Protein AF-A0A1V4S5I4-F1 (afdb_monomer)

Nearest PDB structures (foldseek):
  6m8v-assembly1_A  TM=9.765E-01  e=2.828E-18  Methanocaldococcus jannaschii DSM 2661
  6qlg-assembly1_A  TM=9.765E-01  e=8.493E-18  Aspergillus niger
  1sbz-assembly1_D  TM=9.742E-01  e=2.550E-17  Escherichia coli O157:H7
  6m8t-assembly1_A  TM=9.749E-01  e=3.462E-17  Archaeoglobus fulgidus DSM 4304
  1sbz-assembly1_A  TM=9.694E-01  e=9.199E-17  Escherichia coli O157:H7

Solvent-accessible surface area (backbone atoms only — not comparable to full-atom values): 10705 Å² total; per-residue (Å²): 61,42,38,34,26,68,68,48,31,76,85,89,52,99,91,56,71,78,79,44,90,70,61,61,19,33,30,37,34,38,54,46,81,65,49,55,53,48,42,36,74,78,68,68,50,56,66,68,74,54,46,79,75,32,84,38,75,46,65,34,77,45,65,84,44,65,63,56,39,68,88,50,69,55,63,31,36,40,35,56,79,22,42,70,72,54,44,48,24,42,47,64,61,49,56,85,33,31,67,30,26,30,48,42,32,32,42,78,70,72,32,50,35,37,37,25,45,63,80,78,85,79,52,74,70,56,52,50,35,53,49,48,29,38,76,61,61,37,42,81,49,50,83,71,76,70,64,90,82,63,60,91,49,73,62,46,43,48,29,44,49,51,41,53,55,28,57,76,72,71,51,9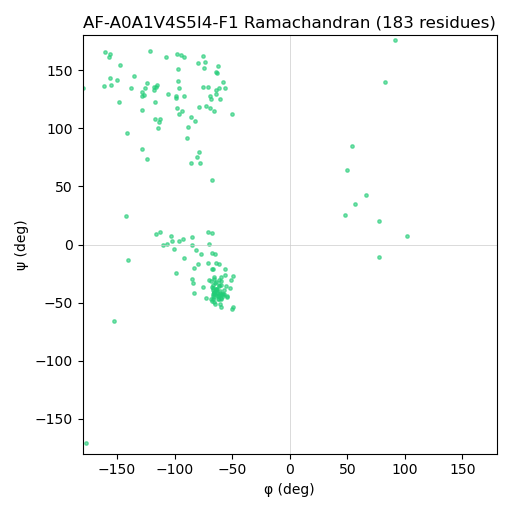2,81,77,62,55,86,79,86,84,76,80,84,90,128

Foldseek 3Di:
DWFKAFFDWDFDDDPDLVVTPDIIIAIEDEADPVRQVCCCVVPVDGVVSVCVSHPYYDYFAPCVDPLLDLVRGTQEEEAVAAELVLLQCLLVCVPNTSSSSSSVSCLVNVHAAEHQYDDPDDDPVSVVSVVSNVVSPYHYQHLDFDCPQPDPDPQLSVLVSRVVVCVSSVHDDDSGDDDPDDDDD

Radius of gyration: 16.52 Å; Cα contacts (8 Å, |Δi|>4): 305; chains: 1; bounding box: 59×38×35 Å

Structure (mmCIF, N/CA/C/O backbone):
data_AF-A0A1V4S5I4-F1
#
_entry.id   AF-A0A1V4S5I4-F1
#
loop_
_atom_site.group_PDB
_atom_site.id
_atom_site.type_symbol
_atom_site.label_atom_id
_atom_site.label_alt_id
_atom_site.label_comp_id
_atom_site.label_asym_id
_atom_site.label_entity_id
_atom_site.label_seq_id
_atom_site.pdbx_PDB_ins_code
_atom_site.Cartn_x
_atom_site.Cartn_y
_atom_site.Cartn_z
_atom_site.occupancy
_atom_site.B_iso_or_equiv
_atom_site.auth_seq_id
_atom_site.auth_comp_id
_atom_site.auth_asym_id
_atom_site.auth_atom_id
_atom_site.pdbx_PDB_model_num
ATOM 1 N N . MET A 1 1 ? 6.282 -0.410 4.871 1.00 47.59 1 MET A N 1
ATOM 2 C CA . MET A 1 1 ? 5.527 -0.778 3.658 1.00 47.59 1 MET A CA 1
ATOM 3 C C . MET A 1 1 ? 5.842 -2.222 3.351 1.00 47.59 1 MET A C 1
ATOM 5 O O . MET A 1 1 ? 7.012 -2.574 3.399 1.00 47.59 1 MET A O 1
ATOM 9 N N . THR A 1 2 ? 4.852 -3.041 3.013 1.00 49.75 2 THR A N 1
ATOM 10 C CA . THR A 1 2 ? 5.070 -4.488 2.988 1.00 49.75 2 THR A CA 1
ATOM 11 C C . THR A 1 2 ? 4.633 -5.102 1.664 1.00 49.75 2 THR A C 1
ATOM 13 O O . THR A 1 2 ? 3.546 -4.836 1.148 1.00 49.75 2 THR A O 1
ATOM 16 N N . LEU A 1 3 ? 5.529 -5.910 1.112 1.00 42.56 3 LEU A N 1
ATOM 17 C CA . LEU A 1 3 ? 5.332 -6.803 -0.017 1.00 42.56 3 LEU A CA 1
ATOM 18 C C . LEU A 1 3 ? 5.043 -8.206 0.496 1.00 42.56 3 LEU A C 1
ATOM 20 O O . LEU A 1 3 ? 5.632 -8.651 1.480 1.00 42.56 3 LEU A O 1
ATOM 24 N N . LEU A 1 4 ? 4.117 -8.875 -0.178 1.00 46.25 4 LEU A N 1
ATOM 25 C CA . LEU A 1 4 ? 3.503 -10.109 0.281 1.00 46.25 4 LEU A CA 1
ATOM 26 C C . LEU A 1 4 ? 3.865 -11.202 -0.702 1.00 46.25 4 LEU A C 1
ATOM 28 O O . LEU A 1 4 ? 3.398 -11.210 -1.845 1.00 46.25 4 LEU A O 1
ATOM 32 N N . SER A 1 5 ? 4.743 -12.092 -0.267 1.00 36.03 5 SER A N 1
ATOM 33 C CA . SER A 1 5 ? 5.251 -13.173 -1.088 1.00 36.03 5 SER A CA 1
ATOM 34 C C . SER A 1 5 ? 4.689 -14.523 -0.664 1.00 36.03 5 SER A C 1
ATOM 36 O O . SER A 1 5 ? 4.095 -14.704 0.395 1.00 36.03 5 SER A O 1
ATOM 38 N N . ARG A 1 6 ? 4.802 -15.470 -1.576 1.00 35.53 6 ARG A N 1
ATOM 39 C CA . ARG A 1 6 ? 4.160 -16.787 -1.585 1.00 35.53 6 ARG A CA 1
ATOM 40 C C . ARG A 1 6 ? 4.319 -17.586 -0.259 1.00 35.53 6 ARG A C 1
ATOM 42 O O . ARG A 1 6 ? 5.407 -18.052 0.039 1.00 35.53 6 ARG A O 1
ATOM 49 N N . LYS A 1 7 ? 3.219 -17.808 0.484 1.00 34.00 7 LYS A N 1
ATOM 50 C CA . LYS A 1 7 ? 3.009 -18.790 1.596 1.00 34.00 7 LYS A CA 1
ATOM 51 C C . LYS A 1 7 ? 3.964 -18.843 2.848 1.00 34.00 7 LYS A C 1
ATOM 53 O O . LYS A 1 7 ? 4.806 -19.733 2.910 1.00 34.00 7 LYS A O 1
ATOM 58 N N . ARG A 1 8 ? 3.732 -17.990 3.891 1.00 32.19 8 ARG A N 1
ATOM 59 C CA . ARG A 1 8 ? 4.294 -17.949 5.303 1.00 32.19 8 ARG A CA 1
ATOM 60 C C . ARG A 1 8 ? 3.459 -17.309 6.505 1.00 32.19 8 ARG A C 1
ATOM 62 O O . ARG A 1 8 ? 3.090 -18.086 7.376 1.00 32.19 8 ARG A O 1
ATOM 69 N N . GLY A 1 9 ? 3.146 -15.983 6.591 1.00 33.56 9 GLY A N 1
ATOM 70 C CA . GLY A 1 9 ? 1.977 -15.272 7.259 1.00 33.56 9 GLY A CA 1
ATOM 71 C C . GLY A 1 9 ? 1.942 -13.697 7.142 1.00 33.56 9 GLY A C 1
ATOM 72 O O . GLY A 1 9 ? 2.992 -13.134 7.365 1.00 33.56 9 GLY A O 1
ATOM 73 N N . VAL A 1 10 ? 0.833 -12.951 6.832 1.00 30.91 10 VAL A N 1
ATOM 74 C CA . VAL A 1 10 ? 0.814 -11.447 6.552 1.00 30.91 10 VAL A CA 1
ATOM 75 C C . VAL A 1 10 ? -0.142 -10.539 7.360 1.00 30.91 10 VAL A C 1
ATOM 77 O O . VAL A 1 10 ? -1.347 -10.765 7.373 1.00 30.91 10 VAL A O 1
ATOM 80 N N . GLU A 1 11 ? 0.362 -9.385 7.851 1.00 35.41 11 GLU A N 1
ATOM 81 C CA . GLU A 1 11 ? -0.392 -8.172 8.276 1.00 35.41 11 GLU A CA 1
ATOM 82 C C . GLU A 1 11 ? 0.511 -6.926 8.309 1.00 35.41 11 GLU A C 1
ATOM 84 O O . GLU A 1 11 ? 1.739 -7.019 8.269 1.00 35.41 11 GLU A O 1
ATOM 89 N N . ILE A 1 12 ? -0.096 -5.732 8.380 1.00 36.84 12 ILE A N 1
ATOM 90 C CA . ILE A 1 12 ? 0.616 -4.467 8.590 1.00 36.84 12 ILE A CA 1
ATOM 91 C C . ILE A 1 12 ? -0.173 -3.530 9.515 1.00 36.84 12 ILE A C 1
ATOM 93 O O . ILE A 1 12 ? -0.960 -2.707 9.041 1.00 36.84 12 ILE A O 1
ATOM 97 N N . ARG A 1 13 ? 0.138 -3.525 10.818 1.00 38.03 13 ARG A N 1
ATOM 98 C CA . ARG A 1 13 ? 0.071 -2.280 11.601 1.00 38.03 13 ARG A CA 1
ATOM 99 C C . ARG A 1 13 ? 0.980 -2.289 12.827 1.00 38.03 13 ARG A C 1
ATOM 101 O O . ARG A 1 13 ? 1.039 -3.248 13.583 1.00 38.03 13 ARG A O 1
ATOM 108 N N . VAL A 1 14 ? 1.645 -1.155 13.028 1.00 42.75 14 VAL A N 1
ATOM 109 C CA . VAL A 1 14 ? 2.758 -0.918 13.966 1.00 42.75 14 VAL A CA 1
ATOM 110 C C . VAL A 1 14 ? 2.471 -1.252 15.439 1.00 42.75 14 VAL A C 1
ATOM 112 O O . VAL A 1 14 ? 3.395 -1.584 16.167 1.00 42.75 14 VAL A O 1
ATOM 115 N N . GLN A 1 15 ? 1.211 -1.201 15.875 1.00 36.44 15 GLN A N 1
ATOM 116 C CA . GLN A 1 15 ? 0.811 -1.483 17.262 1.00 36.44 15 GLN A CA 1
ATOM 117 C C . GLN A 1 15 ? 0.226 -2.890 17.482 1.00 36.44 15 GLN A C 1
ATOM 119 O O . GLN A 1 15 ? -0.108 -3.219 18.617 1.00 36.44 15 GLN A O 1
ATOM 124 N N . ARG A 1 16 ? 0.044 -3.713 16.434 1.00 45.72 16 ARG A N 1
ATOM 125 C CA . ARG A 1 16 ? -0.796 -4.926 16.535 1.00 45.72 16 ARG A CA 1
ATOM 126 C C . ARG A 1 16 ? -0.306 -6.166 15.788 1.00 45.72 16 ARG A C 1
ATOM 128 O O . ARG A 1 16 ? -1.070 -7.087 15.544 1.00 45.72 16 ARG A O 1
ATOM 135 N N . THR A 1 17 ? 0.990 -6.260 15.537 1.00 39.50 17 THR A N 1
ATOM 136 C CA . THR A 1 17 ? 1.653 -7.413 14.895 1.00 39.50 17 THR A CA 1
ATOM 137 C C . THR A 1 17 ? 1.676 -8.716 15.708 1.00 39.50 17 THR A C 1
ATOM 139 O O . THR A 1 17 ? 2.338 -9.678 15.325 1.00 39.50 17 THR A O 1
ATOM 142 N N . GLN A 1 18 ? 0.938 -8.787 16.817 1.00 37.09 18 GLN A N 1
ATOM 143 C CA . GLN A 1 18 ? 0.674 -10.033 17.540 1.00 37.09 18 GLN A CA 1
ATOM 144 C C . GLN A 1 18 ? -0.442 -10.875 16.900 1.00 37.09 18 GLN A C 1
ATOM 146 O O . GLN A 1 18 ? -0.510 -12.072 17.161 1.00 37.09 18 GLN A O 1
ATOM 151 N N . LEU A 1 19 ? -1.262 -10.296 16.015 1.00 38.22 19 LEU A N 1
ATOM 152 C CA . LEU A 1 19 ? -2.286 -11.014 15.240 1.00 38.22 19 LEU A CA 1
ATOM 153 C C . LEU A 1 19 ? -1.695 -11.953 14.157 1.00 38.22 19 LEU A C 1
ATOM 155 O O . LEU A 1 19 ? -2.440 -12.656 13.481 1.00 38.22 19 LEU A O 1
ATOM 159 N N . LEU A 1 20 ? -0.357 -12.026 14.038 1.00 53.25 20 LEU A N 1
ATOM 160 C CA . LEU A 1 20 ? 0.360 -12.719 12.960 1.00 53.25 20 LEU A CA 1
ATOM 161 C C . LEU A 1 20 ? 1.061 -14.025 13.241 1.00 53.25 20 LEU A C 1
ATOM 163 O O . LEU A 1 20 ? 1.599 -14.638 12.318 1.00 53.25 20 LEU A O 1
ATOM 167 N N . GLN A 1 21 ? 1.009 -14.527 14.463 1.00 43.31 21 GLN A N 1
ATOM 168 C CA . GLN A 1 21 ? 1.590 -15.840 14.741 1.00 43.31 21 GLN A CA 1
ATOM 169 C C . GLN A 1 21 ? 0.770 -17.000 14.113 1.00 43.31 21 GLN A C 1
ATOM 171 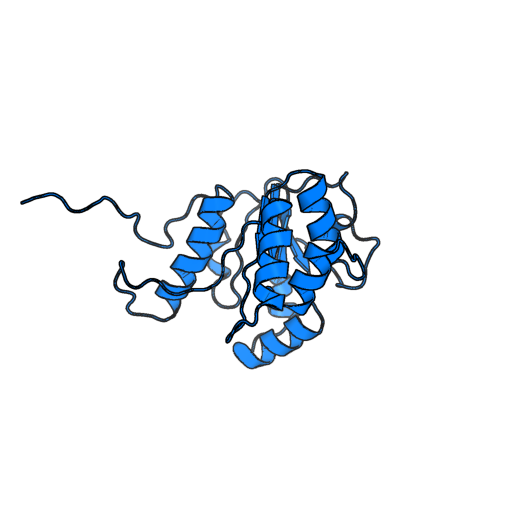O O . GLN A 1 21 ? 1.041 -18.169 14.379 1.00 43.31 21 GLN A O 1
ATOM 176 N N . SER A 1 22 ? -0.201 -16.692 13.236 1.00 42.22 22 SER A N 1
ATOM 177 C CA . SER A 1 22 ? -1.081 -17.627 12.532 1.00 42.22 22 SER A CA 1
ATOM 178 C C . SER A 1 22 ? -1.150 -17.442 10.994 1.00 42.22 22 SER A C 1
ATOM 180 O O . SER A 1 22 ? -2.161 -16.978 10.477 1.00 42.22 22 SER A O 1
ATOM 182 N N . LYS A 1 23 ? -0.149 -18.004 10.291 1.00 53.38 23 LYS A N 1
ATOM 183 C CA . LYS A 1 23 ? -0.232 -18.687 8.964 1.00 53.38 23 LYS A CA 1
ATOM 184 C C . LYS A 1 23 ? -0.232 -17.894 7.620 1.00 53.38 23 LYS A C 1
ATOM 186 O O . LYS A 1 23 ? -0.932 -16.912 7.417 1.00 53.38 23 LYS A O 1
ATOM 191 N N . ASP A 1 24 ? 0.503 -18.468 6.656 1.00 68.25 24 ASP A N 1
ATOM 192 C CA . ASP A 1 24 ? 0.349 -18.576 5.185 1.00 68.25 24 ASP A CA 1
ATOM 193 C C . ASP A 1 24 ? 0.660 -17.447 4.127 1.00 68.25 24 ASP A C 1
ATOM 195 O O . ASP A 1 24 ? 0.290 -17.639 2.974 1.00 68.25 24 ASP A O 1
ATOM 199 N N . TYR A 1 25 ? 1.469 -16.382 4.377 1.00 72.00 25 TYR A N 1
ATOM 200 C CA . TYR A 1 25 ? 2.179 -15.472 3.382 1.00 72.00 25 TYR A CA 1
ATOM 201 C C . TYR A 1 25 ? 3.571 -14.847 3.785 1.00 72.00 25 TYR A C 1
ATOM 203 O O . TYR A 1 25 ? 3.630 -14.110 4.751 1.00 72.00 25 TYR A O 1
ATOM 211 N N . GLU A 1 26 ? 4.694 -15.029 3.073 1.00 81.06 26 GLU A N 1
ATOM 212 C CA . GLU A 1 26 ? 6.017 -14.431 3.441 1.00 81.06 26 GLU A CA 1
ATOM 213 C C . GLU A 1 26 ? 6.047 -12.887 3.408 1.00 81.06 26 GLU A C 1
ATOM 215 O O . GLU A 1 26 ? 5.605 -12.264 2.436 1.00 81.06 26 GLU A O 1
ATOM 220 N N . ILE A 1 27 ? 6.590 -12.267 4.465 1.00 84.31 27 ILE A N 1
ATOM 221 C CA . ILE A 1 27 ? 6.590 -10.814 4.682 1.00 84.31 27 ILE A CA 1
ATOM 222 C C . ILE A 1 27 ? 7.916 -10.180 4.252 1.00 84.31 27 ILE A C 1
ATOM 224 O O . ILE A 1 27 ? 8.958 -10.365 4.884 1.00 84.31 27 ILE A O 1
ATOM 228 N N . HIS A 1 28 ? 7.847 -9.299 3.253 1.00 89.50 28 HIS A N 1
ATOM 229 C CA . HIS A 1 28 ? 8.976 -8.482 2.813 1.00 89.50 28 HIS A CA 1
ATOM 230 C C . HIS A 1 28 ? 8.732 -7.000 3.114 1.00 89.50 28 HIS A C 1
ATOM 232 O O . HIS A 1 28 ? 7.936 -6.329 2.456 1.00 89.50 28 HIS A O 1
ATOM 238 N N . LEU A 1 29 ? 9.438 -6.457 4.099 1.00 89.75 29 LEU A N 1
ATOM 239 C CA . LEU A 1 29 ? 9.321 -5.072 4.535 1.00 89.75 29 LEU A CA 1
ATOM 240 C C . LEU A 1 29 ? 10.314 -4.162 3.794 1.00 89.75 29 LEU A C 1
ATOM 242 O O . LEU A 1 29 ? 11.523 -4.375 3.825 1.00 89.75 29 LEU A O 1
ATOM 246 N N . ILE A 1 30 ? 9.808 -3.078 3.206 1.00 90.81 30 ILE A N 1
ATOM 247 C CA . ILE A 1 30 ? 10.604 -1.909 2.811 1.00 90.81 30 ILE A CA 1
ATOM 248 C C . ILE A 1 30 ? 10.089 -0.707 3.607 1.00 90.81 30 ILE A C 1
ATOM 250 O O . ILE A 1 30 ? 8.878 -0.479 3.706 1.00 90.81 30 ILE A O 1
ATOM 254 N N . VAL A 1 31 ? 10.976 0.113 4.164 1.00 87.12 31 VAL A N 1
ATOM 255 C CA . VAL A 1 31 ? 10.580 1.373 4.812 1.00 87.12 31 VAL A CA 1
ATOM 256 C C . VAL A 1 31 ? 11.384 2.514 4.209 1.00 87.12 31 VAL A C 1
ATOM 258 O O . VAL A 1 31 ? 12.602 2.437 4.099 1.00 87.12 31 VAL A O 1
ATOM 261 N N . SER A 1 32 ? 10.689 3.568 3.779 1.00 87.88 32 SER A N 1
ATOM 262 C CA . SER A 1 32 ? 11.346 4.780 3.297 1.00 87.88 32 SER A CA 1
ATOM 263 C C . SER A 1 32 ? 11.936 5.572 4.459 1.00 87.88 32 SER A C 1
ATOM 265 O O . SER A 1 32 ? 11.468 5.513 5.594 1.00 87.88 32 SER A O 1
ATOM 267 N N . GLU A 1 33 ? 12.919 6.402 4.152 1.00 88.69 33 GLU A N 1
ATOM 268 C CA . GLU A 1 33 ? 13.627 7.265 5.093 1.00 88.69 33 GLU A CA 1
ATOM 269 C C . GLU A 1 33 ? 12.676 8.251 5.800 1.00 88.69 33 GLU A C 1
ATOM 271 O O . GLU A 1 33 ? 12.873 8.596 6.964 1.00 88.69 33 GLU A O 1
ATOM 276 N N . ALA A 1 34 ? 11.609 8.676 5.113 1.00 82.75 34 ALA A N 1
ATOM 277 C CA . ALA A 1 34 ? 10.516 9.448 5.705 1.00 82.75 34 ALA A CA 1
ATOM 278 C C . ALA A 1 34 ? 9.580 8.571 6.558 1.00 82.75 34 ALA A C 1
ATOM 280 O O . ALA A 1 34 ? 9.134 9.004 7.616 1.00 82.75 34 ALA A O 1
ATOM 281 N N . GLY A 1 35 ? 9.324 7.328 6.137 1.00 82.94 35 GLY A N 1
ATOM 282 C CA . GLY A 1 35 ? 8.535 6.353 6.891 1.00 82.94 35 GLY A CA 1
ATOM 283 C C . GLY A 1 35 ? 9.140 6.024 8.257 1.00 82.94 35 GLY A C 1
ATOM 284 O O . GLY A 1 35 ? 8.405 6.011 9.236 1.00 82.94 35 GLY A O 1
ATOM 285 N N . VAL A 1 36 ? 10.465 5.852 8.350 1.00 83.75 36 VAL A N 1
ATOM 286 C CA . VAL A 1 36 ? 11.171 5.626 9.631 1.00 83.75 36 VAL A CA 1
ATOM 287 C C . VAL A 1 36 ? 10.983 6.807 10.594 1.00 83.75 36 VAL A C 1
ATOM 289 O O . VAL A 1 36 ? 10.757 6.612 11.786 1.00 83.75 36 VAL A O 1
ATOM 292 N N . ARG A 1 37 ? 11.022 8.048 10.089 1.00 82.31 37 ARG A N 1
ATOM 293 C CA . ARG A 1 37 ? 10.798 9.248 10.917 1.00 82.31 37 A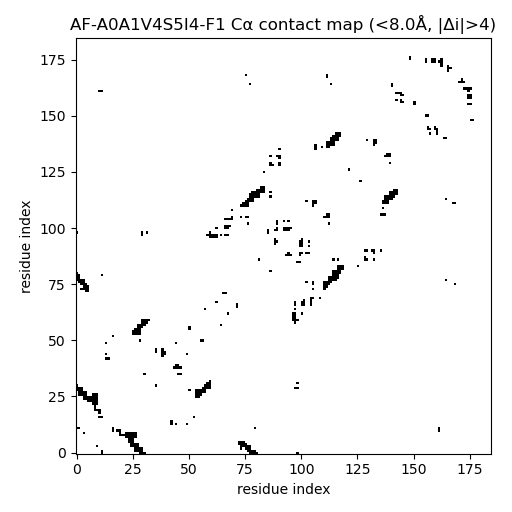RG A CA 1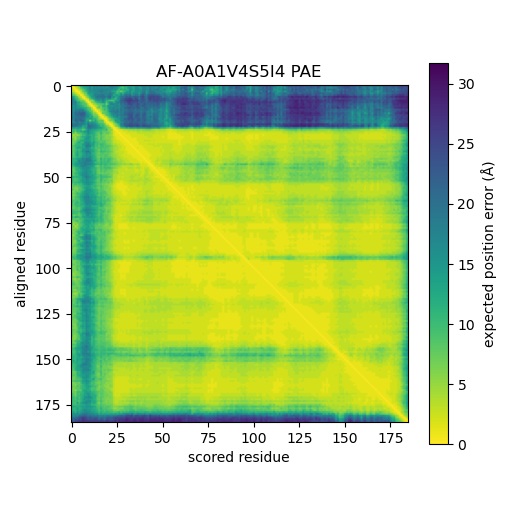
ATOM 294 C C . ARG A 1 37 ? 9.350 9.342 11.390 1.00 82.31 37 ARG A C 1
ATOM 296 O O . ARG A 1 37 ? 9.117 9.557 12.575 1.00 82.31 37 ARG A O 1
ATOM 303 N N . ASN A 1 38 ? 8.393 9.147 10.483 1.00 78.44 38 ASN A N 1
ATOM 304 C CA . ASN A 1 38 ? 6.970 9.208 10.811 1.00 78.44 38 ASN A CA 1
ATOM 305 C C . ASN A 1 38 ? 6.569 8.102 11.793 1.00 78.44 38 ASN A C 1
ATOM 307 O O . ASN A 1 38 ? 5.829 8.384 12.724 1.00 78.44 38 ASN A O 1
ATOM 311 N N . LEU A 1 39 ? 7.105 6.885 11.643 1.00 77.94 39 LEU A N 1
ATOM 312 C CA . LEU A 1 39 ? 6.930 5.780 12.591 1.00 77.94 39 LEU A CA 1
ATOM 313 C C . LEU A 1 39 ? 7.244 6.234 14.025 1.00 77.94 39 LEU A C 1
ATOM 315 O O . LEU A 1 39 ? 6.387 6.161 14.907 1.00 77.94 39 LEU A O 1
ATOM 319 N N . LYS A 1 40 ? 8.446 6.783 14.227 1.00 76.81 40 LYS A N 1
ATOM 320 C CA . LYS A 1 40 ? 8.919 7.233 15.539 1.00 76.81 40 LYS A CA 1
ATOM 321 C C . LYS A 1 40 ? 8.078 8.376 16.117 1.00 76.81 40 LYS A C 1
ATOM 323 O O . LYS A 1 40 ? 7.814 8.381 17.313 1.00 76.81 40 LYS A O 1
ATOM 328 N N . ILE A 1 41 ? 7.628 9.309 15.273 1.00 75.69 41 ILE A N 1
ATOM 329 C CA . ILE A 1 41 ? 6.792 10.455 15.675 1.00 75.69 41 ILE A CA 1
ATOM 330 C C . ILE A 1 41 ? 5.357 10.029 16.019 1.00 75.69 41 ILE A C 1
ATOM 332 O O . ILE A 1 41 ? 4.816 10.470 17.027 1.00 75.69 41 ILE A O 1
ATOM 336 N N . GLU A 1 42 ? 4.729 9.201 15.183 1.00 73.56 42 GLU A N 1
ATOM 337 C CA . GLU A 1 42 ? 3.303 8.860 15.290 1.00 73.56 42 GLU A CA 1
ATOM 338 C C . GLU A 1 42 ? 3.032 7.742 16.309 1.00 73.56 42 GLU A C 1
ATOM 340 O O . GLU A 1 42 ? 1.898 7.594 16.758 1.00 73.56 42 GLU A O 1
ATOM 345 N N . THR A 1 43 ? 4.043 6.935 16.659 1.00 73.00 43 THR A N 1
ATOM 346 C CA . THR A 1 43 ? 3.832 5.699 17.440 1.00 73.00 43 THR A CA 1
ATOM 347 C C . THR A 1 43 ? 4.887 5.399 18.509 1.00 73.00 43 THR A C 1
ATOM 349 O O . THR A 1 43 ? 4.660 4.521 19.336 1.00 73.00 43 THR A O 1
ATOM 352 N N . GLY A 1 44 ? 6.036 6.083 18.503 1.00 72.31 44 GLY A N 1
ATOM 353 C CA . GLY A 1 44 ? 7.144 5.837 19.434 1.00 72.31 44 GLY A CA 1
ATOM 354 C C . GLY A 1 44 ? 8.022 4.613 19.131 1.00 72.31 44 GLY A C 1
ATOM 355 O O . GLY A 1 44 ? 9.095 4.505 19.721 1.00 72.31 44 GLY A O 1
ATOM 356 N N . TYR A 1 45 ? 7.626 3.724 18.210 1.00 74.75 45 TYR A N 1
ATOM 357 C CA . TYR A 1 45 ? 8.431 2.556 17.829 1.00 74.75 45 TYR A CA 1
ATOM 358 C C . TYR A 1 45 ? 9.635 2.932 16.954 1.00 74.75 45 TYR A C 1
ATOM 360 O O . TYR A 1 45 ? 9.589 3.891 16.178 1.00 74.75 45 TYR A O 1
ATOM 368 N N . ASP A 1 46 ? 10.696 2.129 17.038 1.00 80.12 46 ASP A N 1
ATOM 369 C CA . ASP A 1 46 ? 11.843 2.189 16.128 1.00 80.12 46 ASP A CA 1
ATOM 370 C C . ASP A 1 46 ? 11.757 1.142 15.001 1.00 80.12 46 ASP A C 1
ATOM 372 O O . ASP A 1 46 ? 10.983 0.183 15.070 1.00 80.12 46 ASP A O 1
ATOM 376 N N . ILE A 1 47 ? 12.560 1.316 13.948 1.00 78.56 47 ILE A N 1
ATOM 377 C CA . ILE A 1 47 ? 12.555 0.433 12.773 1.00 78.56 47 ILE A CA 1
ATOM 378 C C . ILE A 1 47 ? 12.918 -1.010 13.130 1.00 78.56 47 ILE A C 1
ATOM 380 O O . ILE A 1 47 ? 12.317 -1.926 12.577 1.00 78.56 47 ILE A O 1
ATOM 384 N N . ASP A 1 48 ? 13.816 -1.221 14.094 1.00 84.38 48 ASP A N 1
ATOM 385 C CA . ASP A 1 48 ? 14.227 -2.559 14.537 1.00 84.38 48 ASP A CA 1
ATOM 386 C C . ASP A 1 48 ? 13.060 -3.332 15.162 1.00 84.38 48 ASP A C 1
ATOM 388 O O . ASP A 1 48 ? 12.879 -4.518 14.892 1.00 84.38 48 ASP A O 1
ATOM 392 N N . GLN A 1 49 ? 12.204 -2.644 15.929 1.00 78.44 49 GLN A N 1
ATOM 393 C CA . GLN A 1 49 ? 10.996 -3.241 16.505 1.00 78.44 49 GLN A CA 1
ATOM 394 C C . GLN A 1 49 ? 9.984 -3.633 15.427 1.00 78.44 49 GLN A C 1
ATOM 396 O O . GLN A 1 49 ? 9.212 -4.556 15.650 1.00 78.44 49 GLN A O 1
ATOM 401 N N . ILE A 1 50 ? 9.983 -2.950 14.276 1.00 74.19 50 ILE A N 1
ATOM 402 C CA . ILE A 1 50 ? 9.143 -3.305 13.125 1.00 74.19 50 ILE A CA 1
ATOM 403 C C . ILE A 1 50 ? 9.798 -4.374 12.245 1.00 74.19 50 ILE A C 1
ATOM 405 O O . ILE A 1 50 ? 9.103 -5.186 11.638 1.00 74.19 50 ILE A O 1
ATOM 409 N N . GLY A 1 51 ? 11.129 -4.416 12.205 1.00 76.81 51 GLY A N 1
ATOM 410 C CA . GLY A 1 51 ? 11.900 -5.405 11.461 1.00 76.81 51 GLY A CA 1
ATOM 411 C C . GLY A 1 51 ? 11.726 -6.830 11.986 1.00 76.81 51 GLY A C 1
ATOM 412 O O . GLY A 1 51 ? 11.676 -7.752 11.182 1.00 76.81 51 GLY A O 1
ATOM 413 N N . THR A 1 52 ? 11.536 -7.020 13.297 1.00 78.69 52 THR A N 1
ATOM 414 C CA . THR A 1 52 ? 11.245 -8.345 13.895 1.00 78.69 52 THR A CA 1
ATOM 415 C C . THR A 1 52 ? 9.882 -8.926 13.503 1.00 78.69 52 THR A C 1
ATOM 417 O O . THR A 1 52 ? 9.582 -10.069 13.838 1.00 78.69 52 THR A O 1
ATOM 420 N N . LEU A 1 53 ? 9.054 -8.143 12.809 1.00 73.75 53 LEU A N 1
ATOM 421 C CA . LEU A 1 53 ? 7.680 -8.464 12.420 1.00 73.75 53 LEU A CA 1
ATOM 422 C C . LEU A 1 53 ? 7.592 -8.851 10.932 1.00 73.75 53 LEU A C 1
ATOM 424 O O . LEU A 1 53 ? 6.494 -8.975 10.395 1.00 73.75 53 LEU A O 1
ATOM 428 N N . ALA A 1 54 ? 8.739 -8.982 10.260 1.00 79.25 54 ALA A N 1
ATOM 429 C CA . ALA A 1 54 ? 8.865 -9.361 8.861 1.00 79.25 54 ALA A CA 1
ATOM 430 C C . ALA A 1 54 ? 9.967 -10.413 8.68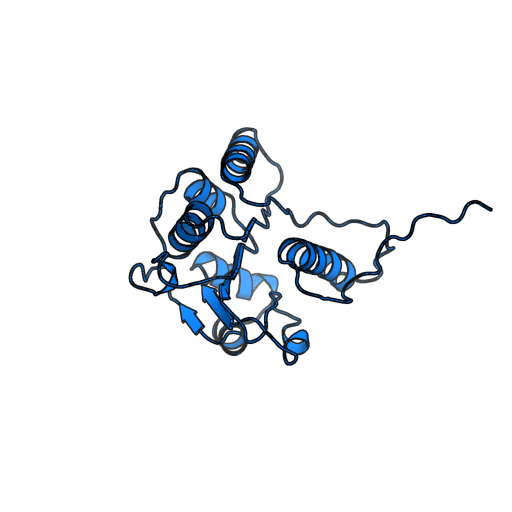5 1.00 79.25 54 ALA A C 1
ATOM 432 O O . ALA A 1 54 ? 11.002 -10.345 9.343 1.00 79.25 54 ALA A O 1
ATOM 433 N N . ASP A 1 55 ? 9.777 -11.349 7.754 1.00 83.81 55 ASP A N 1
ATOM 434 C CA . ASP A 1 55 ? 10.791 -12.357 7.419 1.00 83.81 55 ASP A CA 1
ATOM 435 C C . ASP A 1 55 ? 12.033 -11.717 6.776 1.00 83.81 55 ASP A C 1
ATOM 437 O O . ASP A 1 55 ? 13.167 -12.147 6.996 1.00 83.81 55 ASP A O 1
ATOM 441 N N . HIS A 1 56 ? 11.819 -10.657 5.988 1.00 87.62 56 HIS A N 1
ATOM 442 C CA . HIS A 1 56 ? 12.873 -9.938 5.284 1.00 87.62 56 HIS A CA 1
ATOM 443 C C . HIS A 1 56 ? 12.677 -8.422 5.343 1.00 87.62 56 HIS A C 1
ATOM 445 O O . HIS A 1 56 ? 11.595 -7.914 5.055 1.00 87.62 56 HIS A O 1
ATOM 451 N N . VAL A 1 57 ? 13.754 -7.684 5.627 1.00 87.94 57 VAL A N 1
ATOM 452 C CA . VAL A 1 57 ? 13.787 -6.213 5.620 1.00 87.94 57 VAL A CA 1
ATOM 453 C C . VAL A 1 57 ? 14.782 -5.726 4.566 1.00 87.94 57 VAL A C 1
ATOM 455 O O . VAL A 1 57 ? 15.907 -6.218 4.495 1.00 87.94 57 VAL A O 1
ATOM 458 N N . TYR A 1 58 ? 14.379 -4.749 3.752 1.00 89.62 58 TYR A N 1
ATOM 459 C CA . TYR A 1 58 ? 15.180 -4.215 2.649 1.00 89.62 58 TYR A CA 1
ATOM 460 C C . TYR A 1 58 ? 15.370 -2.700 2.768 1.00 89.62 58 TYR A C 1
ATOM 462 O O . TYR A 1 58 ? 14.427 -1.955 3.043 1.00 89.62 58 TYR A O 1
ATOM 470 N N . ASP A 1 59 ? 16.585 -2.234 2.471 1.00 92.06 59 ASP A N 1
ATOM 471 C CA . ASP A 1 59 ? 16.867 -0.812 2.265 1.00 92.06 59 ASP A CA 1
ATOM 472 C C . ASP A 1 59 ? 16.106 -0.305 1.026 1.00 92.06 59 ASP A C 1
ATOM 474 O O . ASP A 1 59 ? 16.205 -0.882 -0.060 1.00 92.06 59 ASP A O 1
ATOM 478 N N . ASN A 1 60 ? 15.379 0.805 1.174 1.00 92.81 60 ASN A N 1
ATOM 479 C CA . ASN A 1 60 ? 14.640 1.476 0.101 1.00 92.81 60 ASN A CA 1
ATOM 480 C C . ASN A 1 60 ? 15.522 1.865 -1.108 1.00 92.81 60 ASN A C 1
ATOM 482 O O . ASN A 1 60 ? 15.021 2.059 -2.214 1.00 92.81 60 ASN A O 1
ATOM 486 N N . ARG A 1 61 ? 16.838 1.969 -0.920 1.00 94.88 61 ARG A N 1
ATOM 487 C CA . ARG A 1 61 ? 17.823 2.310 -1.957 1.00 94.88 61 ARG A CA 1
ATOM 488 C C . ARG A 1 61 ? 18.398 1.074 -2.656 1.00 94.88 61 ARG A C 1
ATOM 490 O O . ARG A 1 61 ? 19.055 1.215 -3.686 1.00 94.88 61 ARG A O 1
ATOM 497 N N . ASN A 1 62 ? 18.159 -0.135 -2.135 1.00 94.50 62 ASN A N 1
ATOM 498 C CA . ASN A 1 62 ? 18.694 -1.374 -2.701 1.00 94.50 62 ASN A CA 1
ATOM 499 C C . ASN A 1 62 ? 17.895 -1.833 -3.933 1.00 94.50 62 ASN A C 1
ATOM 501 O O . ASN A 1 62 ? 17.086 -2.757 -3.877 1.00 94.50 62 ASN A O 1
ATOM 505 N N . MET A 1 63 ? 18.178 -1.215 -5.077 1.00 93.81 63 MET A N 1
ATOM 506 C CA . MET A 1 63 ? 17.594 -1.571 -6.377 1.00 93.81 63 MET A CA 1
ATOM 507 C C . MET A 1 63 ? 17.982 -2.975 -6.886 1.00 93.81 63 MET A C 1
ATOM 509 O O . MET A 1 63 ? 17.410 -3.429 -7.874 1.00 93.81 63 MET A O 1
ATOM 513 N N . ALA A 1 64 ? 18.921 -3.666 -6.228 1.00 93.69 64 ALA A N 1
ATOM 514 C CA . ALA A 1 64 ? 19.326 -5.040 -6.537 1.00 93.69 64 ALA A CA 1
ATOM 515 C C . ALA A 1 64 ? 18.610 -6.101 -5.670 1.00 93.69 64 ALA A C 1
ATOM 517 O O . ALA A 1 64 ? 18.895 -7.292 -5.790 1.00 93.69 64 ALA A O 1
ATOM 518 N N . ALA A 1 65 ? 17.685 -5.696 -4.792 1.00 92.38 65 ALA A N 1
ATOM 519 C CA . ALA A 1 65 ? 16.868 -6.619 -4.007 1.00 92.38 65 ALA A CA 1
ATOM 520 C C . ALA A 1 65 ? 15.974 -7.511 -4.892 1.00 92.38 65 ALA A C 1
ATOM 522 O O . ALA A 1 65 ? 15.538 -7.105 -5.969 1.00 92.38 65 ALA A O 1
ATOM 523 N N . THR A 1 66 ? 15.618 -8.703 -4.399 1.00 91.62 66 THR A N 1
ATOM 524 C CA . THR A 1 66 ? 14.753 -9.675 -5.105 1.00 91.62 66 THR A CA 1
ATOM 525 C C . THR A 1 66 ? 13.433 -9.065 -5.590 1.00 91.62 66 THR A C 1
ATOM 527 O O . THR A 1 66 ? 12.994 -9.337 -6.705 1.00 91.62 66 THR A O 1
ATOM 530 N N . LEU A 1 67 ? 12.857 -8.167 -4.787 1.00 91.75 67 LEU A N 1
ATOM 531 C CA . LEU A 1 67 ? 11.621 -7.419 -5.051 1.00 91.75 67 LEU A CA 1
ATOM 532 C C . LEU A 1 67 ? 11.692 -6.504 -6.292 1.00 91.75 67 LEU A C 1
ATOM 534 O O . LEU A 1 67 ? 10.656 -6.081 -6.800 1.00 91.75 67 LEU A O 1
ATOM 538 N N . ALA A 1 68 ? 12.891 -6.197 -6.801 1.00 93.38 68 ALA A N 1
ATOM 539 C CA . ALA A 1 68 ? 13.079 -5.416 -8.024 1.00 93.38 68 ALA A CA 1
ATOM 540 C C . ALA A 1 68 ? 12.926 -6.241 -9.322 1.00 93.38 68 ALA A C 1
ATOM 542 O O . ALA A 1 68 ? 12.951 -5.664 -10.422 1.00 93.38 68 ALA A O 1
ATOM 543 N N . SER A 1 69 ? 12.747 -7.565 -9.209 1.00 93.62 69 SER A N 1
ATOM 544 C CA . SER A 1 69 ? 12.557 -8.496 -10.326 1.00 93.62 69 SER A CA 1
ATOM 545 C C . SER A 1 69 ? 11.175 -9.151 -10.320 1.00 93.62 69 SER A C 1
ATOM 547 O O . SER A 1 69 ? 10.717 -9.663 -9.303 1.00 93.62 69 SER A O 1
ATOM 549 N N . GLY A 1 70 ? 10.553 -9.242 -11.500 1.00 92.25 70 GLY A N 1
ATOM 550 C CA . GLY A 1 70 ? 9.313 -10.006 -11.694 1.00 92.25 70 GLY A CA 1
ATOM 551 C C . GLY A 1 70 ? 9.488 -11.521 -11.554 1.00 92.25 70 GLY A C 1
ATOM 552 O O . GLY A 1 70 ? 8.521 -12.211 -11.243 1.00 92.25 70 GLY A O 1
ATOM 553 N N . SER A 1 71 ? 10.712 -12.045 -11.701 1.00 92.38 71 SER A N 1
ATOM 554 C CA . SER A 1 71 ? 10.992 -13.474 -11.489 1.00 92.38 71 SER A CA 1
ATOM 555 C C . SER A 1 71 ? 10.830 -13.915 -10.031 1.00 92.38 71 SER A C 1
ATOM 557 O O . SER A 1 71 ? 10.620 -15.099 -9.775 1.00 92.38 71 SER A O 1
ATOM 559 N N . PHE A 1 72 ? 10.893 -12.982 -9.075 1.00 92.62 72 PHE A N 1
ATOM 560 C CA . PHE A 1 72 ? 10.518 -13.246 -7.692 1.00 92.62 72 PHE A CA 1
ATOM 561 C C . PHE A 1 72 ? 8.988 -13.205 -7.577 1.00 92.62 72 PHE A C 1
ATOM 563 O O . PHE A 1 72 ? 8.364 -12.194 -7.903 1.00 92.62 72 PHE A O 1
ATOM 570 N N . LEU A 1 73 ? 8.371 -14.320 -7.180 1.00 88.75 73 LEU A N 1
ATOM 571 C CA . LEU A 1 73 ? 6.917 -14.512 -7.229 1.00 88.75 73 LEU A CA 1
ATOM 572 C C . LEU A 1 73 ? 6.231 -14.015 -5.952 1.00 88.75 73 LEU A C 1
ATOM 574 O O . LEU A 1 73 ? 6.197 -14.727 -4.953 1.00 88.75 73 LEU A O 1
ATOM 578 N N . THR A 1 74 ? 5.638 -12.823 -6.024 1.00 88.81 74 THR A N 1
ATOM 579 C CA . THR A 1 74 ? 4.797 -12.246 -4.968 1.00 88.81 74 THR A CA 1
ATOM 580 C C . THR A 1 74 ? 3.306 -12.488 -5.229 1.00 88.81 74 THR A C 1
ATOM 582 O O . THR A 1 74 ? 2.885 -12.574 -6.380 1.00 88.81 74 THR A O 1
ATOM 585 N N . GLU A 1 75 ? 2.500 -12.567 -4.169 1.00 88.00 75 GLU A N 1
ATOM 586 C CA . GLU A 1 75 ? 1.028 -12.617 -4.251 1.00 88.00 75 GLU A CA 1
ATOM 587 C C . GLU A 1 75 ? 0.438 -11.197 -4.354 1.00 88.00 75 GLU A C 1
ATOM 589 O O . GLU A 1 75 ? -0.555 -10.956 -5.045 1.00 88.00 75 GLU A O 1
ATOM 594 N N . GLY A 1 76 ? 1.085 -10.221 -3.706 1.00 92.00 76 GLY A N 1
ATOM 595 C CA . GLY A 1 76 ? 0.680 -8.823 -3.778 1.00 92.00 76 GLY A CA 1
ATOM 596 C C . GLY A 1 76 ? 1.596 -7.858 -3.030 1.00 92.00 76 GLY A C 1
ATOM 597 O O . GLY A 1 76 ? 2.686 -8.204 -2.571 1.00 92.00 76 GLY A O 1
ATOM 598 N N . MET A 1 77 ? 1.148 -6.613 -2.918 1.00 94.69 77 MET A N 1
ATOM 599 C CA . MET A 1 77 ? 1.884 -5.515 -2.299 1.00 94.69 77 MET A CA 1
ATOM 600 C C . MET A 1 77 ? 0.929 -4.499 -1.676 1.00 94.69 77 MET A C 1
ATOM 602 O O . MET A 1 77 ? -0.098 -4.167 -2.267 1.00 94.69 77 MET A O 1
ATOM 606 N N . VAL A 1 78 ? 1.297 -3.948 -0.516 1.00 95.50 78 VAL A N 1
ATOM 607 C CA . VAL A 1 78 ? 0.517 -2.913 0.174 1.00 95.50 78 VAL A CA 1
ATOM 608 C C . VAL A 1 78 ? 1.397 -1.714 0.518 1.00 95.50 78 VAL A C 1
ATOM 610 O O . VAL A 1 78 ? 2.303 -1.781 1.357 1.00 95.50 78 VAL A O 1
ATOM 613 N N . VAL A 1 79 ? 1.076 -0.574 -0.092 1.00 94.94 79 VAL A N 1
ATOM 614 C CA . VAL A 1 79 ? 1.673 0.728 0.209 1.00 94.94 79 VAL A CA 1
ATOM 615 C C . VAL A 1 79 ? 0.885 1.418 1.314 1.00 94.94 79 VAL A C 1
ATOM 617 O O . VAL A 1 79 ? -0.077 2.129 1.040 1.00 94.94 79 VAL A O 1
ATOM 620 N N . ILE A 1 80 ? 1.302 1.208 2.565 1.00 90.50 80 ILE A N 1
ATOM 621 C CA . ILE A 1 80 ? 0.686 1.815 3.752 1.00 90.50 80 ILE A CA 1
ATOM 622 C C . ILE A 1 80 ? 1.722 2.512 4.665 1.00 90.50 80 ILE A C 1
ATOM 624 O O . ILE A 1 80 ? 2.717 1.883 5.044 1.00 90.50 80 ILE A O 1
ATOM 628 N N . PRO A 1 81 ? 1.495 3.793 5.033 1.00 89.88 81 PRO A N 1
A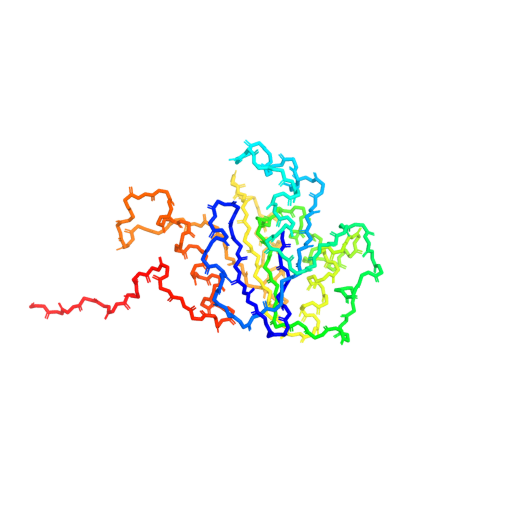TOM 629 C CA . PRO A 1 81 ? 0.700 4.766 4.271 1.00 89.88 81 PRO A CA 1
ATOM 630 C C . PRO A 1 81 ? 1.347 5.046 2.899 1.00 89.88 81 PRO A C 1
ATOM 632 O O . PRO A 1 81 ? 2.572 5.046 2.761 1.00 89.88 81 PRO A O 1
ATOM 635 N N . CYS A 1 82 ? 0.537 5.329 1.880 1.00 92.81 82 CYS A N 1
ATOM 636 C CA . CYS A 1 82 ? 1.007 5.801 0.579 1.00 92.81 82 CYS A CA 1
ATOM 637 C C . CYS A 1 82 ? 0.990 7.333 0.549 1.00 92.81 82 CYS A C 1
ATOM 639 O O . CYS A 1 82 ? -0.064 7.960 0.643 1.00 92.81 82 CYS A O 1
ATOM 641 N N . THR A 1 83 ? 2.170 7.944 0.431 1.00 94.25 83 THR A N 1
ATOM 642 C CA . THR A 1 83 ? 2.294 9.400 0.250 1.00 94.25 83 THR A CA 1
ATOM 643 C C . THR A 1 83 ? 2.026 9.790 -1.202 1.00 94.25 83 THR A C 1
ATOM 645 O O . THR A 1 83 ? 2.288 8.997 -2.109 1.00 94.25 83 THR A O 1
ATOM 648 N N . ILE A 1 84 ? 1.626 11.040 -1.457 1.00 97.19 84 ILE A N 1
ATOM 649 C CA . ILE A 1 84 ? 1.521 11.573 -2.828 1.00 97.19 84 ILE A CA 1
ATOM 650 C C . ILE A 1 84 ? 2.844 11.440 -3.598 1.00 97.19 84 ILE A C 1
ATOM 652 O O . ILE A 1 84 ? 2.829 11.133 -4.787 1.00 97.19 84 ILE A O 1
ATOM 656 N N . LYS A 1 85 ? 4.001 11.602 -2.937 1.00 95.88 85 LYS A N 1
ATOM 657 C CA . LYS A 1 85 ? 5.317 11.400 -3.567 1.00 95.88 85 LYS A CA 1
ATOM 658 C C . LYS A 1 85 ? 5.498 9.956 -4.049 1.00 95.88 85 LYS A C 1
ATOM 660 O O . LYS A 1 85 ? 5.962 9.742 -5.166 1.00 95.88 85 LYS A O 1
ATOM 665 N N . THR A 1 86 ? 5.123 8.980 -3.223 1.00 96.25 86 THR A N 1
ATOM 666 C CA . THR A 1 86 ? 5.175 7.553 -3.572 1.00 96.25 86 THR A CA 1
ATOM 667 C C . THR A 1 86 ? 4.193 7.232 -4.697 1.00 96.25 86 THR A C 1
ATOM 669 O O . THR A 1 86 ? 4.604 6.665 -5.704 1.00 96.25 86 THR A O 1
ATOM 672 N N . LEU A 1 87 ? 2.935 7.666 -4.569 1.00 97.88 87 LEU A N 1
ATOM 673 C CA . LEU A 1 87 ? 1.901 7.527 -5.597 1.00 97.88 87 LEU A CA 1
ATOM 674 C C . LEU A 1 87 ? 2.351 8.118 -6.941 1.00 97.88 87 LEU A C 1
ATOM 676 O O . LEU A 1 87 ? 2.180 7.476 -7.969 1.00 97.88 87 LEU A O 1
ATOM 680 N N . SER A 1 88 ? 2.960 9.307 -6.933 1.00 98.19 88 SER A N 1
ATOM 681 C CA . SER A 1 88 ? 3.484 9.964 -8.135 1.00 98.19 88 SER A CA 1
ATOM 682 C C . SER A 1 88 ? 4.574 9.136 -8.816 1.00 98.19 88 SER A C 1
ATOM 684 O O . SER A 1 88 ? 4.541 8.959 -10.032 1.00 98.19 88 SER A O 1
ATOM 686 N N . GLY A 1 89 ? 5.501 8.564 -8.038 1.00 98.12 89 GLY A N 1
ATOM 687 C CA . GLY A 1 89 ? 6.504 7.638 -8.566 1.00 98.12 89 GLY A CA 1
ATOM 688 C C . GLY A 1 89 ? 5.870 6.413 -9.228 1.00 98.12 89 GLY A C 1
ATOM 689 O O . GLY A 1 89 ? 6.232 6.079 -10.352 1.00 98.12 89 GLY A O 1
ATOM 690 N N . ILE A 1 90 ? 4.891 5.788 -8.563 1.00 98.19 90 ILE A N 1
ATOM 691 C CA . ILE A 1 90 ? 4.194 4.586 -9.054 1.00 98.19 90 ILE A CA 1
ATOM 692 C C . ILE A 1 90 ? 3.400 4.887 -10.331 1.00 98.19 90 ILE A C 1
ATOM 694 O O . ILE A 1 90 ? 3.595 4.214 -11.336 1.00 98.19 90 ILE A O 1
ATOM 698 N N . ALA A 1 91 ? 2.571 5.933 -10.328 1.00 98.31 91 ALA A N 1
ATOM 699 C CA . ALA A 1 91 ? 1.721 6.313 -11.461 1.00 98.31 91 ALA A CA 1
ATOM 700 C C . ALA A 1 91 ? 2.503 6.731 -12.724 1.00 98.31 91 ALA A C 1
ATOM 702 O O . ALA A 1 91 ? 1.925 6.798 -13.804 1.00 98.31 91 ALA A O 1
ATOM 703 N N . ASN A 1 92 ? 3.802 7.027 -12.599 1.00 98.25 92 ASN A N 1
ATOM 704 C CA . ASN A 1 92 ? 4.690 7.367 -13.715 1.00 98.25 92 ASN A CA 1
ATOM 705 C C . ASN A 1 92 ? 5.781 6.297 -13.956 1.00 98.25 92 ASN A C 1
ATOM 707 O O . ASN A 1 92 ? 6.742 6.574 -14.673 1.00 98.25 92 ASN A O 1
ATOM 711 N N . SER A 1 93 ? 5.692 5.115 -13.322 1.00 96.44 93 SER A N 1
ATOM 712 C CA . SER A 1 93 ? 6.725 4.054 -13.323 1.00 96.44 93 SER A CA 1
ATOM 713 C C . SER A 1 93 ? 8.155 4.545 -13.017 1.00 96.44 93 SER A C 1
ATOM 715 O O . SER A 1 93 ? 9.151 3.921 -13.399 1.00 96.44 93 SER A O 1
ATOM 717 N N . TYR A 1 94 ? 8.293 5.662 -12.292 1.00 96.19 94 TYR A N 1
ATOM 718 C CA . TYR A 1 94 ? 9.573 6.316 -12.025 1.00 96.19 94 TYR A CA 1
ATOM 719 C C . TYR A 1 94 ? 10.318 5.613 -10.885 1.00 96.19 94 TYR A C 1
ATOM 721 O O . TYR A 1 94 ? 10.367 6.086 -9.748 1.00 96.19 94 TYR A O 1
ATOM 729 N N . SER A 1 95 ? 10.878 4.448 -11.217 1.00 90.75 95 SER A N 1
ATOM 730 C CA . SER A 1 95 ? 11.549 3.476 -10.341 1.00 90.75 95 SER A CA 1
ATOM 731 C C . SER A 1 95 ? 12.879 3.979 -9.751 1.00 90.75 95 SER A C 1
ATOM 733 O O . SER A 1 95 ? 13.923 3.353 -9.906 1.00 90.75 95 SER A O 1
ATOM 735 N N . ASN A 1 96 ? 12.853 5.122 -9.064 1.00 92.56 96 ASN A N 1
ATOM 736 C CA . ASN A 1 96 ? 14.015 5.760 -8.436 1.00 92.56 96 ASN A CA 1
ATOM 737 C C . ASN A 1 96 ? 14.340 5.232 -7.024 1.00 92.56 96 ASN A C 1
ATOM 739 O O . ASN A 1 96 ? 15.265 5.725 -6.383 1.00 92.56 96 ASN A O 1
ATOM 743 N N . ASN A 1 97 ? 13.550 4.284 -6.520 1.00 95.31 97 ASN A N 1
ATOM 744 C CA . ASN A 1 97 ? 13.744 3.586 -5.254 1.00 95.31 97 ASN A CA 1
ATOM 745 C C . ASN A 1 97 ? 13.024 2.227 -5.296 1.00 95.31 97 ASN A C 1
ATOM 747 O O . ASN A 1 97 ? 12.154 1.998 -6.146 1.00 95.31 97 ASN A O 1
ATOM 751 N N . LEU A 1 98 ? 13.370 1.340 -4.363 1.00 95.44 98 LEU A N 1
ATOM 752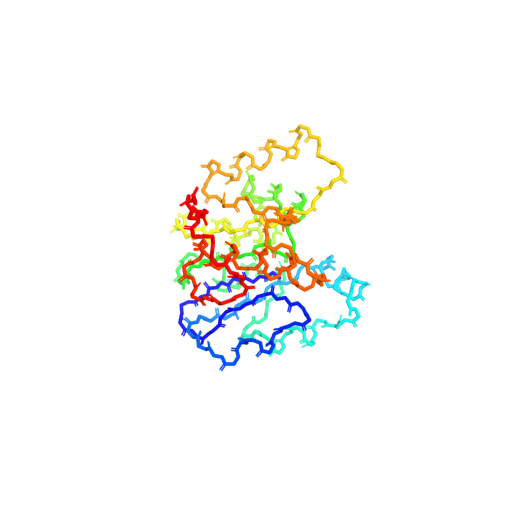 C CA . LEU A 1 98 ? 12.870 -0.029 -4.315 1.00 95.44 98 LEU A CA 1
ATOM 753 C C . LEU A 1 98 ? 11.354 -0.090 -4.083 1.00 95.44 98 LEU A C 1
ATOM 755 O O . LEU A 1 98 ? 10.706 -0.974 -4.635 1.00 95.44 98 LEU A O 1
ATOM 759 N N . ILE A 1 99 ? 10.770 0.856 -3.336 1.00 96.31 99 ILE A N 1
ATOM 760 C CA . ILE A 1 99 ? 9.313 0.932 -3.143 1.00 96.31 99 ILE A CA 1
ATOM 761 C C . ILE A 1 99 ? 8.591 1.104 -4.484 1.00 96.31 99 ILE A C 1
ATOM 763 O O . ILE A 1 99 ? 7.699 0.322 -4.814 1.00 96.31 99 ILE A O 1
ATOM 767 N N . VAL A 1 100 ? 8.975 2.115 -5.266 1.00 97.38 100 VAL A N 1
ATOM 768 C CA . VAL A 1 100 ? 8.340 2.389 -6.564 1.00 97.38 100 VAL A CA 1
ATOM 769 C C . VAL A 1 100 ? 8.637 1.260 -7.547 1.00 97.38 100 VAL A C 1
ATOM 771 O O . VAL A 1 100 ? 7.743 0.832 -8.273 1.00 97.38 100 VAL A O 1
ATOM 774 N N . ARG A 1 101 ? 9.859 0.718 -7.523 1.00 97.44 101 ARG A N 1
ATOM 775 C CA . ARG A 1 101 ? 10.242 -0.392 -8.394 1.00 97.44 101 ARG A CA 1
ATOM 776 C C . ARG A 1 101 ? 9.461 -1.675 -8.104 1.00 97.44 101 ARG A C 1
ATOM 778 O O . ARG A 1 101 ? 9.033 -2.342 -9.038 1.00 97.44 101 ARG A O 1
ATOM 785 N N . ALA A 1 102 ? 9.255 -2.023 -6.838 1.00 97.44 102 ALA A N 1
ATOM 786 C CA . ALA A 1 102 ? 8.475 -3.200 -6.472 1.00 97.44 102 ALA A CA 1
ATOM 787 C C . ALA A 1 102 ? 6.981 -3.030 -6.811 1.00 97.44 102 ALA A C 1
ATOM 789 O O . ALA A 1 102 ? 6.328 -4.000 -7.193 1.00 97.44 102 ALA A O 1
ATOM 790 N N . ALA A 1 103 ? 6.449 -1.802 -6.755 1.00 97.56 103 ALA A N 1
ATOM 791 C CA . ALA A 1 103 ? 5.097 -1.494 -7.227 1.00 97.56 103 ALA A CA 1
ATOM 792 C C . ALA A 1 103 ? 4.965 -1.661 -8.751 1.00 97.56 103 ALA A C 1
ATOM 794 O O . ALA A 1 103 ? 4.042 -2.324 -9.214 1.00 97.56 103 ALA A O 1
ATOM 795 N N . ASP A 1 104 ? 5.917 -1.120 -9.516 1.00 97.50 104 ASP A N 1
ATOM 796 C CA . ASP A 1 104 ? 6.019 -1.267 -10.975 1.00 97.50 104 ASP A CA 1
ATOM 797 C C . ASP A 1 104 ? 6.132 -2.749 -11.389 1.00 97.50 104 ASP A C 1
ATOM 799 O O . ASP A 1 104 ? 5.423 -3.216 -12.281 1.00 97.50 104 ASP A O 1
ATOM 803 N N . VAL A 1 105 ? 6.938 -3.532 -10.661 1.00 97.06 105 VAL A N 1
ATOM 804 C CA . VAL A 1 105 ? 6.999 -4.996 -10.801 1.00 97.06 105 VAL A CA 1
ATOM 805 C C . VAL A 1 105 ? 5.659 -5.657 -10.465 1.00 97.06 105 VAL A C 1
ATOM 807 O O . VAL A 1 105 ? 5.217 -6.528 -11.207 1.00 97.06 105 VAL A O 1
ATOM 810 N N . THR A 1 106 ? 4.986 -5.250 -9.390 1.00 96.94 106 THR A N 1
ATOM 811 C CA . THR A 1 106 ? 3.682 -5.816 -9.003 1.00 96.94 106 THR A CA 1
ATOM 812 C C . THR A 1 106 ? 2.637 -5.582 -10.101 1.00 96.94 106 THR A C 1
ATOM 814 O O . THR A 1 106 ? 1.967 -6.527 -10.515 1.00 96.94 106 THR A O 1
ATOM 817 N N . LEU A 1 107 ? 2.552 -4.360 -10.638 1.00 97.31 107 LEU A N 1
ATOM 818 C CA . LEU A 1 107 ? 1.600 -3.996 -11.693 1.00 97.31 107 LEU A CA 1
ATOM 819 C C . LEU A 1 107 ? 1.897 -4.697 -13.024 1.00 97.31 107 LEU A C 1
ATOM 821 O O . LEU A 1 107 ? 0.997 -5.303 -13.608 1.00 97.31 107 LEU A O 1
ATOM 825 N N . LYS A 1 108 ? 3.151 -4.684 -13.499 1.00 97.25 108 LYS A N 1
ATOM 826 C CA . LYS A 1 108 ? 3.499 -5.291 -14.800 1.00 97.25 108 LYS A CA 1
ATOM 827 C C . LYS A 1 108 ? 3.317 -6.816 -14.817 1.00 97.25 108 LYS A C 1
ATOM 829 O O . LYS A 1 108 ? 3.010 -7.383 -15.860 1.00 97.25 108 LYS A O 1
ATOM 834 N N . GLU A 1 109 ? 3.478 -7.469 -13.663 1.00 97.50 109 GLU A N 1
ATOM 835 C CA . GLU A 1 109 ? 3.219 -8.903 -13.467 1.00 97.50 109 GLU A CA 1
ATOM 836 C C . GLU A 1 109 ? 1.736 -9.205 -13.153 1.00 97.50 109 GLU A C 1
ATOM 838 O O . GLU A 1 109 ? 1.395 -10.348 -12.853 1.00 97.50 109 GLU A O 1
ATOM 843 N N . LYS A 1 110 ? 0.850 -8.196 -13.218 1.00 96.94 110 LYS A N 1
ATOM 844 C CA . LYS A 1 110 ? -0.602 -8.281 -12.956 1.00 96.94 110 LYS A CA 1
ATOM 845 C C . LYS A 1 110 ? -0.962 -8.824 -11.566 1.00 96.94 110 LYS A C 1
ATOM 847 O O . LYS A 1 110 ? -1.959 -9.525 -11.398 1.00 96.94 110 LYS A O 1
ATOM 852 N N . ARG A 1 111 ? -0.146 -8.496 -10.563 1.00 95.75 111 ARG A N 1
ATOM 853 C CA . ARG A 1 111 ? -0.345 -8.870 -9.156 1.00 95.75 111 ARG A CA 1
ATOM 854 C C . ARG A 1 111 ? -1.124 -7.783 -8.417 1.00 95.75 111 ARG A C 1
ATOM 856 O O . ARG A 1 111 ? -1.196 -6.635 -8.852 1.00 95.75 111 ARG A O 1
ATOM 863 N N . LYS A 1 112 ? -1.692 -8.143 -7.269 1.00 96.56 112 LYS A N 1
ATOM 864 C CA . LYS A 1 112 ? -2.512 -7.247 -6.445 1.00 96.56 112 LYS A CA 1
ATOM 865 C C . LYS A 1 112 ? -1.657 -6.140 -5.812 1.00 96.56 112 LYS A C 1
ATOM 867 O O . LYS A 1 112 ? -0.796 -6.434 -4.986 1.00 96.56 112 LYS A O 1
ATOM 872 N N . LEU A 1 113 ? -1.921 -4.873 -6.138 1.00 97.69 113 LEU A N 1
ATOM 873 C CA . LEU A 1 113 ? -1.286 -3.708 -5.505 1.00 97.69 113 LEU A CA 1
ATOM 874 C C . LEU A 1 113 ? -2.337 -2.861 -4.783 1.00 97.69 113 LEU A C 1
ATOM 876 O O . LEU A 1 113 ? -3.252 -2.359 -5.426 1.00 97.69 113 LEU A O 1
ATOM 880 N N . VAL A 1 114 ? -2.179 -2.640 -3.478 1.00 97.81 114 VAL A N 1
ATOM 881 C CA . VAL A 1 114 ? -3.017 -1.719 -2.692 1.00 97.81 114 VAL A CA 1
ATOM 882 C C . VAL A 1 114 ? -2.243 -0.448 -2.364 1.00 97.81 114 VAL A C 1
ATOM 884 O O . VAL A 1 114 ? -1.133 -0.514 -1.833 1.00 97.81 114 VAL A O 1
ATOM 887 N N . LEU A 1 115 ? -2.839 0.714 -2.630 1.00 97.12 115 LEU A N 1
ATOM 888 C CA . LEU A 1 115 ? -2.289 2.027 -2.297 1.00 97.12 115 LEU A CA 1
ATOM 889 C C . LEU A 1 115 ? -3.164 2.702 -1.236 1.00 97.12 115 LEU A C 1
ATOM 891 O O . LEU A 1 115 ? -4.240 3.220 -1.540 1.00 97.12 115 LEU A O 1
ATOM 895 N N . VAL A 1 116 ? -2.678 2.738 0.007 1.00 95.25 116 VAL A N 1
ATOM 896 C CA . VAL A 1 116 ? -3.375 3.360 1.142 1.00 95.25 116 VAL A CA 1
ATOM 897 C C . VAL A 1 116 ? -3.052 4.849 1.191 1.00 95.25 116 VAL A C 1
ATOM 899 O O . VAL A 1 116 ? -2.265 5.313 2.018 1.00 95.25 116 VAL A O 1
ATOM 902 N N . VAL A 1 117 ? -3.580 5.592 0.214 1.00 95.69 117 VAL A N 1
ATOM 903 C CA . VAL A 1 117 ? -3.260 7.011 0.001 1.00 95.69 117 VAL A CA 1
ATOM 904 C C . VAL A 1 117 ? -3.772 7.850 1.172 1.00 95.69 117 VAL A C 1
ATOM 906 O O . VAL A 1 117 ? -4.979 7.950 1.378 1.00 95.69 117 VAL A O 1
ATOM 909 N N . ARG A 1 118 ? -2.857 8.470 1.928 1.00 92.69 118 ARG A N 1
ATOM 910 C CA . ARG A 1 118 ? -3.182 9.346 3.067 1.00 92.69 118 ARG A CA 1
ATOM 911 C C . ARG A 1 118 ? -2.746 10.774 2.761 1.00 92.69 118 ARG A C 1
ATOM 913 O O . ARG A 1 118 ? -1.568 11.096 2.886 1.00 92.69 118 ARG A O 1
ATOM 920 N N . GLU A 1 119 ? -3.702 11.609 2.368 1.00 94.81 119 GLU A N 1
ATOM 921 C CA . GLU A 1 119 ? -3.507 13.037 2.102 1.00 94.81 119 GLU A CA 1
ATOM 922 C C . GLU A 1 119 ? -4.832 13.799 2.261 1.00 94.81 119 GLU A C 1
ATOM 924 O O . GLU A 1 119 ? -5.882 13.274 1.888 1.00 94.81 119 GLU A O 1
ATOM 929 N N . THR A 1 120 ? -4.795 15.027 2.787 1.00 93.44 120 THR A N 1
ATOM 930 C CA . THR A 1 120 ? -5.963 15.925 2.822 1.00 93.44 120 THR A CA 1
ATOM 931 C C . THR A 1 120 ? -5.548 17.392 3.046 1.00 93.44 120 THR A C 1
ATOM 933 O O . THR A 1 120 ? -4.719 17.650 3.918 1.00 93.44 120 THR A O 1
ATOM 936 N N . PRO A 1 121 ? -6.121 18.374 2.317 1.00 96.62 121 PRO A N 1
ATOM 937 C CA . PRO A 1 121 ? -7.073 18.233 1.213 1.00 96.62 121 PRO A CA 1
ATOM 938 C C . PRO A 1 121 ? -6.412 17.762 -0.097 1.00 96.62 121 PRO A C 1
ATOM 940 O O . PRO A 1 121 ? -5.204 17.866 -0.300 1.00 96.62 121 PRO A O 1
ATOM 943 N N . LEU A 1 122 ? -7.223 17.263 -1.032 1.00 97.69 122 LEU A N 1
ATOM 944 C CA . LEU A 1 122 ? -6.760 16.802 -2.344 1.00 97.69 122 LEU A CA 1
ATOM 945 C C . LEU A 1 122 ? -6.987 17.865 -3.423 1.00 97.69 122 LEU A C 1
ATOM 947 O O . LEU A 1 122 ? -8.115 18.294 -3.653 1.00 97.69 122 LEU A O 1
ATOM 951 N N . HIS A 1 123 ? -5.934 18.230 -4.159 1.00 98.31 123 HIS A N 1
ATOM 952 C CA . HIS A 1 123 ? -6.060 19.031 -5.381 1.00 98.31 123 HIS A CA 1
ATOM 953 C C . HIS A 1 123 ? -6.119 18.144 -6.639 1.00 98.31 123 HIS A C 1
ATOM 955 O O . HIS A 1 123 ? -5.671 16.992 -6.622 1.00 98.31 123 HIS A O 1
ATOM 961 N N . LYS A 1 124 ? -6.571 18.691 -7.779 1.00 98.50 124 LYS A N 1
ATOM 962 C CA . LYS A 1 124 ? -6.765 17.956 -9.052 1.00 98.50 124 LYS A CA 1
ATOM 963 C C . LYS A 1 124 ? -5.550 17.134 -9.519 1.00 98.50 124 LYS A C 1
ATOM 965 O O . LYS A 1 124 ? -5.735 16.089 -10.135 1.00 98.50 124 LYS A O 1
ATOM 970 N N . GLY A 1 125 ? -4.322 17.559 -9.205 1.00 98.56 125 GLY A N 1
ATOM 971 C CA . GLY A 1 125 ? -3.108 16.778 -9.478 1.00 98.56 125 GLY A CA 1
ATOM 972 C C . GLY A 1 125 ? -3.049 15.439 -8.727 1.00 98.56 125 GLY A C 1
ATOM 973 O O . GLY A 1 125 ? -2.720 14.426 -9.331 1.00 98.56 125 GLY A O 1
ATOM 974 N N . HIS A 1 126 ? -3.446 15.398 -7.450 1.00 98.56 126 HIS A N 1
ATOM 975 C CA . HIS A 1 126 ? -3.481 14.170 -6.645 1.00 98.56 126 HIS A CA 1
ATOM 976 C C . HIS A 1 126 ? -4.539 13.207 -7.186 1.00 98.56 126 HIS A C 1
ATOM 978 O O . HIS A 1 126 ? -4.270 12.021 -7.342 1.00 98.56 126 HIS A O 1
ATOM 984 N N . LEU A 1 127 ? -5.715 13.740 -7.545 1.00 98.56 127 LEU A N 1
ATOM 985 C CA . LEU A 1 127 ? -6.795 12.959 -8.150 1.00 98.56 127 LEU A CA 1
ATOM 986 C C . LEU A 1 127 ? -6.340 12.305 -9.462 1.00 98.56 127 LEU A C 1
ATOM 988 O O . LEU A 1 127 ? -6.524 11.107 -9.625 1.00 98.56 127 LEU A O 1
ATOM 992 N N . ARG A 1 128 ? -5.661 13.054 -10.345 1.00 98.69 128 ARG A N 1
ATOM 993 C CA . ARG A 1 128 ? -5.087 12.515 -11.592 1.00 98.69 128 ARG A CA 1
ATOM 994 C C . ARG A 1 128 ? -4.093 11.380 -11.345 1.00 98.69 128 ARG A C 1
ATOM 996 O O . ARG A 1 128 ? -4.173 10.370 -12.031 1.00 98.69 128 ARG A O 1
ATOM 1003 N N . LEU A 1 129 ? -3.195 11.520 -10.367 1.00 98.69 129 LEU A N 1
ATOM 1004 C CA . LEU A 1 129 ? -2.240 10.461 -10.019 1.00 98.69 129 LEU A CA 1
ATOM 1005 C C . LEU A 1 129 ? -2.939 9.201 -9.482 1.00 98.69 129 LEU A C 1
ATOM 1007 O O . LEU A 1 129 ? -2.534 8.094 -9.825 1.00 98.69 129 LEU A O 1
ATOM 1011 N N . MET A 1 130 ? -4.002 9.354 -8.681 1.00 98.69 130 MET A N 1
ATOM 1012 C CA . MET A 1 130 ? -4.814 8.218 -8.227 1.00 98.69 130 MET A CA 1
ATOM 1013 C C . MET A 1 130 ? -5.560 7.548 -9.386 1.00 98.69 130 MET A C 1
ATOM 1015 O O . MET A 1 130 ? -5.573 6.324 -9.444 1.00 98.69 130 MET A O 1
ATOM 1019 N N . THR A 1 131 ? -6.121 8.322 -10.324 1.00 98.69 131 THR A N 1
ATOM 1020 C CA . THR A 1 131 ? -6.753 7.786 -11.543 1.00 98.69 131 THR A CA 1
ATOM 1021 C C . THR A 1 131 ? -5.748 6.999 -12.382 1.00 98.69 131 THR A C 1
ATOM 1023 O O . THR A 1 131 ? -5.987 5.832 -12.651 1.00 98.69 131 THR A O 1
ATOM 1026 N N . MET A 1 132 ? -4.581 7.575 -12.691 1.00 98.56 132 MET A N 1
ATOM 1027 C CA . MET A 1 132 ? -3.532 6.899 -13.470 1.00 98.56 132 MET A CA 1
ATOM 1028 C C . MET A 1 132 ? -3.075 5.583 -12.824 1.00 98.56 132 MET A C 1
ATOM 1030 O O . MET A 1 132 ? -2.918 4.580 -13.513 1.00 98.56 132 MET A O 1
ATOM 1034 N N . ALA A 1 133 ? -2.886 5.561 -11.500 1.00 98.56 133 ALA A N 1
ATOM 1035 C CA . ALA A 1 133 ? -2.536 4.334 -10.790 1.00 98.56 133 ALA A CA 1
ATOM 1036 C C . ALA A 1 133 ? -3.679 3.297 -10.816 1.00 98.56 133 ALA A C 1
ATOM 1038 O O . ALA A 1 133 ? -3.410 2.105 -10.967 1.00 98.56 133 ALA A O 1
ATOM 1039 N N . ALA A 1 134 ? -4.939 3.734 -10.712 1.00 98.56 134 ALA A N 1
ATOM 1040 C CA . ALA A 1 134 ? -6.108 2.861 -10.826 1.00 98.56 134 ALA A CA 1
ATOM 1041 C C . ALA A 1 134 ? -6.261 2.264 -12.236 1.00 98.56 134 ALA A C 1
ATOM 1043 O O . ALA A 1 134 ? -6.490 1.062 -12.357 1.00 98.56 134 ALA A O 1
ATOM 1044 N N . ASP A 1 135 ? -6.046 3.062 -13.286 1.00 98.31 135 ASP A N 1
ATOM 1045 C CA . ASP A 1 135 ? -6.074 2.623 -14.689 1.00 98.31 135 ASP A CA 1
ATOM 1046 C C . ASP A 1 135 ? -4.994 1.561 -14.983 1.00 98.31 135 ASP A C 1
ATOM 1048 O O . ASP A 1 135 ? -5.195 0.670 -15.808 1.00 98.31 135 ASP A O 1
ATOM 1052 N N . MET A 1 136 ? -3.859 1.608 -14.272 1.00 97.88 136 MET A N 1
ATOM 1053 C CA . MET A 1 136 ? -2.806 0.581 -14.319 1.00 97.88 136 MET A CA 1
ATOM 1054 C C . MET A 1 136 ? -3.137 -0.694 -13.520 1.00 97.88 136 MET A C 1
ATOM 1056 O O . MET A 1 136 ? -2.393 -1.671 -13.606 1.00 97.88 136 MET A O 1
ATOM 1060 N N . GLY A 1 137 ? -4.227 -0.707 -12.745 1.00 97.69 137 GLY A N 1
ATOM 1061 C CA . GLY A 1 137 ? -4.668 -1.844 -11.928 1.00 97.69 137 GLY A CA 1
ATOM 1062 C C . GLY A 1 137 ? -4.360 -1.744 -10.428 1.00 97.69 137 GLY A C 1
ATOM 1063 O O . GLY A 1 137 ? -4.596 -2.713 -9.703 1.00 97.69 137 GLY A O 1
ATOM 1064 N N . ALA A 1 138 ? -3.857 -0.609 -9.929 1.00 98.19 138 ALA A N 1
ATOM 1065 C CA . ALA A 1 138 ? -3.660 -0.411 -8.493 1.00 98.19 138 ALA A CA 1
ATOM 1066 C C . ALA A 1 138 ? -4.994 -0.148 -7.772 1.00 98.19 138 ALA A C 1
ATOM 1068 O O . ALA A 1 138 ? -5.802 0.681 -8.189 1.00 98.19 138 ALA A O 1
ATOM 1069 N N . HIS A 1 139 ? -5.211 -0.796 -6.632 1.00 98.12 139 HIS A N 1
ATOM 1070 C CA . HIS A 1 139 ? -6.390 -0.578 -5.805 1.00 98.12 139 HIS A CA 1
ATOM 1071 C C . HIS A 1 139 ? -6.174 0.607 -4.854 1.00 98.12 139 HIS A C 1
ATOM 1073 O O . HIS A 1 139 ? -5.376 0.538 -3.916 1.00 98.12 139 HIS A O 1
ATOM 1079 N N . ILE A 1 140 ? -6.876 1.713 -5.107 1.00 98.25 140 ILE A N 1
ATOM 1080 C CA . ILE A 1 140 ? -6.808 2.933 -4.293 1.00 98.25 140 ILE A CA 1
ATOM 1081 C C . ILE A 1 140 ? -7.728 2.772 -3.077 1.00 98.25 140 ILE A C 1
ATOM 1083 O O . ILE A 1 140 ? -8.948 2.841 -3.205 1.00 98.25 140 ILE A O 1
ATOM 1087 N N . LEU A 1 141 ? -7.137 2.561 -1.899 1.00 95.94 141 LEU A N 1
ATOM 1088 C CA . LEU A 1 141 ? -7.846 2.267 -0.647 1.00 95.94 141 LEU A CA 1
ATOM 1089 C C . LEU A 1 141 ? -7.434 3.294 0.422 1.00 95.94 141 LEU A C 1
ATOM 1091 O O . LEU A 1 141 ? -6.621 2.984 1.292 1.00 95.94 141 LEU A O 1
ATOM 1095 N N . PRO A 1 142 ? -7.904 4.552 0.345 1.00 93.94 142 PRO A N 1
ATOM 1096 C CA . PRO A 1 142 ? -7.550 5.569 1.328 1.00 93.94 142 PRO A CA 1
ATOM 1097 C C . PRO A 1 142 ? -8.098 5.186 2.717 1.00 93.94 142 PRO A C 1
ATOM 1099 O O . PRO A 1 142 ? -9.161 4.565 2.797 1.00 93.94 142 PRO A O 1
ATOM 1102 N N . PRO A 1 143 ? -7.424 5.564 3.820 1.00 88.44 143 PRO A N 1
ATOM 1103 C CA . PRO A 1 143 ? -7.854 5.241 5.179 1.00 88.44 143 PRO A CA 1
ATOM 1104 C C . PRO A 1 143 ? -9.001 6.172 5.608 1.00 88.44 143 PRO A C 1
ATOM 1106 O O . PRO A 1 143 ? -8.815 7.082 6.415 1.00 88.44 143 PRO A O 1
ATOM 1109 N N . VAL A 1 144 ? -10.177 5.982 5.006 1.00 90.88 144 VAL A N 1
ATOM 1110 C CA . VAL A 1 144 ? -11.408 6.730 5.294 1.00 90.88 144 VAL A CA 1
ATOM 1111 C C . VAL A 1 144 ? -12.245 5.919 6.290 1.00 90.88 144 VAL A C 1
ATOM 1113 O O . VAL A 1 144 ? -12.743 4.856 5.914 1.00 90.88 144 VAL A O 1
ATOM 1116 N N . PRO A 1 145 ? -12.418 6.387 7.542 1.00 85.44 145 PRO A N 1
ATOM 1117 C CA . PRO A 1 145 ? -13.231 5.701 8.544 1.00 85.44 145 PRO A CA 1
ATOM 1118 C C . PRO A 1 145 ? -14.677 5.504 8.083 1.00 85.44 145 PRO A C 1
ATOM 1120 O O . PRO A 1 145 ? -15.283 6.426 7.533 1.00 85.44 145 PRO A O 1
ATOM 1123 N N . SER A 1 146 ? -15.261 4.340 8.367 1.00 84.06 146 SER A N 1
ATOM 1124 C CA . SER A 1 146 ? -16.698 4.108 8.218 1.00 84.06 146 SER A CA 1
ATOM 1125 C C . SER A 1 146 ? -17.330 3.815 9.576 1.00 84.06 146 SER A C 1
ATOM 1127 O O . SER A 1 146 ? -16.809 3.047 10.375 1.00 84.06 146 SER A O 1
ATOM 1129 N N . PHE A 1 147 ? -18.482 4.434 9.833 1.00 85.81 147 PHE A N 1
ATOM 1130 C CA . PHE A 1 147 ? -19.160 4.372 11.130 1.00 85.81 147 PHE A CA 1
ATOM 1131 C C . PHE A 1 147 ? -20.358 3.408 11.147 1.00 85.81 147 PHE A C 1
ATOM 1133 O O . PHE A 1 147 ? -21.012 3.263 12.176 1.00 85.81 147 PHE A O 1
ATOM 1140 N N . TYR A 1 148 ? -20.628 2.698 10.041 1.00 80.38 148 TYR A N 1
ATOM 1141 C CA . TYR A 1 148 ? -21.752 1.751 9.932 1.00 80.38 148 TYR A CA 1
ATOM 1142 C C . TYR A 1 148 ? -21.697 0.612 10.962 1.00 80.38 148 TYR A C 1
ATOM 1144 O O . TYR A 1 148 ? -22.732 0.092 11.360 1.00 80.38 148 TYR A O 1
ATOM 1152 N N . HIS A 1 149 ? -20.496 0.243 11.414 1.00 81.00 149 HIS A N 1
ATOM 1153 C CA . HIS A 1 149 ? -20.285 -0.790 12.429 1.00 81.00 149 HIS A CA 1
ATOM 1154 C C . HIS A 1 149 ? -20.215 -0.239 13.866 1.00 81.00 149 HIS A C 1
ATOM 1156 O O . HIS A 1 149 ? -19.966 -1.017 14.780 1.00 81.00 149 HIS A O 1
ATOM 1162 N N . LYS A 1 150 ? -20.449 1.072 14.060 1.00 85.75 150 LYS A N 1
ATOM 1163 C CA . LYS A 1 150 ? -20.368 1.796 15.343 1.00 85.75 150 LYS A CA 1
ATOM 1164 C C . LYS A 1 150 ? -19.049 1.526 16.102 1.00 85.75 150 LYS A C 1
ATOM 1166 O O . LYS A 1 150 ? -19.102 0.945 17.180 1.00 85.75 150 LYS A O 1
ATOM 1171 N N . PRO A 1 151 ? -17.883 1.922 15.547 1.00 88.31 151 PRO A N 1
ATOM 1172 C CA . PRO A 1 151 ? -16.599 1.785 16.238 1.00 88.31 151 PRO A CA 1
ATOM 1173 C C . PRO A 1 151 ? -16.625 2.496 17.597 1.00 88.31 151 PRO A C 1
ATOM 1175 O O . PRO A 1 151 ? -17.078 3.641 17.683 1.00 88.31 151 PRO A O 1
ATOM 1178 N N . GLU A 1 152 ? -16.119 1.833 18.636 1.00 91.25 152 GLU A N 1
ATOM 1179 C CA . GLU A 1 152 ? -16.000 2.390 19.994 1.00 91.25 152 GLU A CA 1
ATOM 1180 C C . GLU A 1 152 ? -14.577 2.901 20.267 1.00 91.25 152 GLU A C 1
ATOM 1182 O O . GLU A 1 152 ? -14.370 3.796 21.088 1.00 91.25 152 GLU A O 1
ATOM 1187 N N . THR A 1 153 ? -13.597 2.355 19.548 1.00 88.31 153 THR A N 1
ATOM 1188 C CA . THR A 1 153 ? -12.168 2.623 19.708 1.00 88.31 153 THR A CA 1
ATOM 1189 C C . THR A 1 153 ? -11.547 3.158 18.417 1.00 88.31 153 THR A C 1
ATOM 1191 O O . THR A 1 153 ? -12.132 3.095 17.332 1.00 88.31 153 THR A O 1
ATOM 1194 N N . ILE A 1 154 ? -10.325 3.693 18.514 1.00 85.00 154 ILE A N 1
ATOM 1195 C CA . ILE A 1 154 ? -9.560 4.057 17.314 1.00 85.00 154 ILE A CA 1
ATOM 1196 C C . ILE A 1 154 ? -9.181 2.761 16.577 1.00 85.00 154 ILE A C 1
ATOM 1198 O O . ILE A 1 154 ? -9.211 2.715 15.351 1.00 85.00 154 ILE A O 1
ATOM 1202 N N . GLU A 1 155 ? -8.879 1.698 17.318 1.00 82.62 155 GLU A N 1
ATOM 1203 C CA . GLU A 1 155 ? -8.524 0.368 16.832 1.00 82.62 155 GLU A CA 1
ATOM 1204 C C . GLU A 1 155 ? -9.588 -0.194 15.876 1.00 82.62 155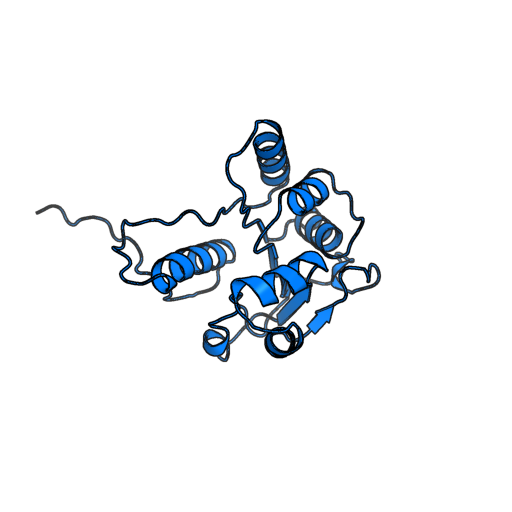 GLU A C 1
ATOM 1206 O O . GLU A 1 155 ? -9.220 -0.617 14.785 1.00 82.62 155 GLU A O 1
ATOM 1211 N N . ASP A 1 156 ? -10.884 -0.087 16.193 1.00 84.75 156 ASP A N 1
ATOM 1212 C CA . ASP A 1 156 ? -11.985 -0.553 15.323 1.00 84.75 156 ASP A CA 1
ATOM 1213 C C . ASP A 1 156 ? -11.967 0.109 13.926 1.00 84.75 156 ASP A C 1
ATOM 1215 O O . ASP A 1 156 ? -12.111 -0.545 12.888 1.00 84.75 156 ASP A O 1
ATOM 1219 N N . ILE A 1 157 ? -11.719 1.425 13.880 1.00 86.19 157 ILE A N 1
ATOM 1220 C CA . ILE A 1 157 ? -11.605 2.209 12.633 1.00 86.19 157 ILE A CA 1
ATOM 1221 C C . ILE A 1 157 ? -10.438 1.702 11.767 1.00 86.19 157 ILE A C 1
ATOM 1223 O O . ILE A 1 157 ? -10.475 1.714 10.529 1.00 86.19 157 ILE A O 1
ATOM 1227 N N . LEU A 1 158 ? -9.366 1.275 12.427 1.00 83.69 158 LEU A N 1
ATOM 1228 C CA . LEU A 1 158 ? -8.120 0.858 11.801 1.00 83.69 158 LEU A CA 1
ATOM 1229 C C . LEU A 1 158 ? -8.207 -0.597 11.335 1.00 83.69 158 LEU A C 1
ATOM 1231 O O . LEU A 1 158 ? -7.819 -0.889 10.204 1.00 83.69 158 LEU A O 1
ATOM 1235 N N . ASP A 1 159 ? -8.796 -1.464 12.154 1.00 86.12 159 ASP A N 1
ATOM 1236 C CA . ASP A 1 159 ? -9.151 -2.848 11.849 1.00 86.12 159 ASP A CA 1
ATOM 1237 C C . ASP A 1 159 ? -10.074 -2.931 10.626 1.00 86.12 159 ASP A C 1
ATOM 1239 O O . ASP A 1 159 ? -9.867 -3.779 9.755 1.00 86.12 159 ASP A O 1
ATOM 1243 N N . GLN A 1 160 ? -11.029 -2.003 10.474 1.00 87.38 160 GLN A N 1
ATOM 1244 C CA . GLN A 1 160 ? -11.827 -1.910 9.248 1.00 87.38 160 GLN A CA 1
ATOM 1245 C C . GLN A 1 160 ? -10.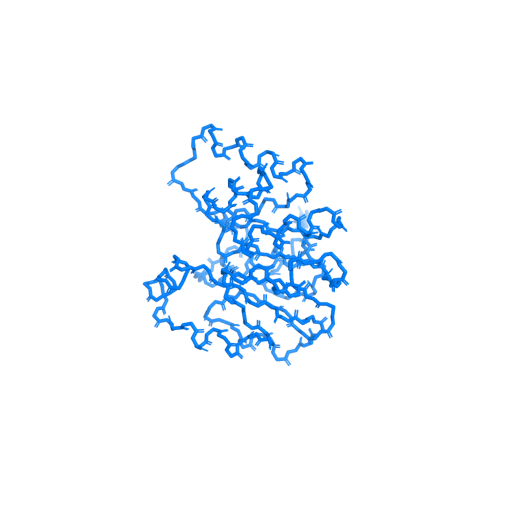956 -1.633 8.011 1.00 87.38 160 GLN A C 1
ATOM 1247 O O . GLN A 1 160 ? -11.149 -2.256 6.963 1.00 87.38 160 GLN A O 1
ATOM 1252 N N . THR A 1 161 ? -9.991 -0.714 8.116 1.00 88.12 161 THR A N 1
ATOM 1253 C CA . THR A 1 161 ? -9.089 -0.380 7.001 1.00 88.12 161 THR A CA 1
ATOM 1254 C C . THR A 1 161 ? -8.187 -1.569 6.652 1.00 88.12 161 THR A C 1
ATOM 1256 O O . THR A 1 161 ? -8.076 -1.919 5.478 1.00 88.12 161 THR A O 1
ATOM 1259 N N . ILE A 1 162 ? -7.591 -2.234 7.650 1.00 87.31 162 ILE A N 1
ATOM 1260 C CA . ILE A 1 162 ? -6.758 -3.436 7.457 1.00 87.31 162 ILE A CA 1
ATOM 1261 C C . ILE A 1 162 ? -7.589 -4.571 6.851 1.00 87.31 162 ILE A C 1
ATOM 1263 O O . ILE A 1 162 ? -7.187 -5.162 5.852 1.00 87.31 162 ILE A O 1
ATOM 1267 N N . GLY A 1 163 ? -8.784 -4.828 7.381 1.00 88.81 163 GLY A N 1
ATOM 1268 C CA . GLY A 1 163 ? -9.683 -5.846 6.850 1.00 88.81 163 GLY A CA 1
ATOM 1269 C C . GLY A 1 163 ? -10.068 -5.589 5.389 1.00 88.81 163 GLY A C 1
ATOM 1270 O O . GLY A 1 163 ? -10.151 -6.523 4.604 1.00 88.81 163 GLY A O 1
ATOM 1271 N N . LYS A 1 164 ? -10.220 -4.328 4.960 1.00 91.31 164 LYS A N 1
ATOM 1272 C CA . LYS A 1 164 ? -10.454 -4.013 3.538 1.00 91.31 164 LYS A CA 1
ATOM 1273 C C . LYS A 1 164 ? -9.233 -4.265 2.647 1.00 91.31 164 LYS A C 1
ATOM 1275 O O . LYS A 1 164 ? -9.398 -4.643 1.488 1.00 91.31 164 LYS A O 1
ATOM 1280 N N . ILE A 1 165 ? -8.020 -4.109 3.178 1.00 91.06 165 ILE A N 1
ATOM 1281 C CA . ILE A 1 165 ? -6.782 -4.510 2.492 1.00 91.06 165 ILE A CA 1
ATOM 1282 C C . ILE A 1 165 ? -6.750 -6.043 2.348 1.00 91.06 165 ILE A C 1
ATOM 1284 O O . ILE A 1 165 ? -6.453 -6.555 1.268 1.00 91.06 165 ILE A O 1
ATOM 1288 N N . PHE A 1 166 ? -7.109 -6.772 3.406 1.00 89.12 166 PHE A N 1
ATOM 1289 C CA . PHE A 1 166 ? -7.179 -8.236 3.423 1.00 89.12 166 PHE A CA 1
ATOM 1290 C C . PHE A 1 166 ? -8.263 -8.808 2.504 1.00 89.12 166 PHE A C 1
ATOM 1292 O O . PHE A 1 166 ? -7.967 -9.732 1.748 1.00 89.12 166 PHE A O 1
ATOM 1299 N N . ASP A 1 167 ? -9.455 -8.205 2.471 1.00 90.75 167 ASP A N 1
ATOM 1300 C CA . ASP A 1 167 ? -10.531 -8.508 1.516 1.00 90.75 167 ASP A CA 1
ATOM 1301 C C . ASP A 1 167 ? -10.007 -8.523 0.075 1.00 90.75 167 ASP A C 1
ATOM 1303 O O . ASP A 1 167 ? -10.160 -9.509 -0.649 1.00 90.75 167 ASP A O 1
ATOM 1307 N N . TYR A 1 168 ? -9.346 -7.435 -0.338 1.00 93.31 168 TYR A N 1
ATOM 1308 C CA . TYR A 1 168 ? -8.802 -7.312 -1.689 1.00 93.31 168 TYR A CA 1
ATOM 1309 C C . TYR A 1 168 ? -7.699 -8.343 -1.956 1.00 93.31 168 TYR A C 1
ATOM 1311 O O . TYR A 1 168 ? -7.661 -8.956 -3.026 1.00 93.31 168 TYR A O 1
ATOM 1319 N N . LEU A 1 169 ? -6.822 -8.589 -0.980 1.00 88.62 169 LEU A N 1
ATOM 1320 C CA . LEU A 1 169 ? -5.763 -9.597 -1.074 1.00 88.62 169 LEU A CA 1
ATOM 1321 C C . LEU A 1 169 ? -6.281 -11.043 -1.032 1.00 88.62 169 LEU A C 1
ATOM 1323 O O . LEU A 1 169 ? -5.585 -11.925 -1.533 1.00 88.62 169 LEU A O 1
ATOM 1327 N N . SER A 1 170 ? -7.527 -11.266 -0.605 1.00 89.75 170 SER A N 1
ATOM 1328 C CA . SER A 1 170 ? -8.130 -12.584 -0.348 1.00 89.75 170 SER A CA 1
ATOM 1329 C C . SER A 1 170 ? -7.484 -13.318 0.834 1.00 89.75 170 SER A C 1
ATOM 1331 O O . SER A 1 170 ? -7.237 -14.519 0.768 1.00 89.75 170 SER A O 1
ATOM 1333 N N . ILE A 1 171 ? -7.215 -12.572 1.909 1.00 84.06 171 ILE A N 1
ATOM 1334 C CA . ILE A 1 171 ? -6.755 -13.081 3.207 1.00 84.06 171 ILE A CA 1
ATOM 1335 C C . ILE A 1 171 ? -7.973 -13.173 4.135 1.00 84.06 171 ILE A C 1
ATOM 1337 O O . ILE A 1 171 ? -8.712 -12.200 4.290 1.00 84.06 171 ILE A O 1
ATOM 1341 N N . GLU A 1 172 ? -8.194 -14.333 4.752 1.00 83.94 172 GLU A N 1
ATOM 1342 C CA . GLU A 1 172 ? -9.280 -14.521 5.719 1.00 83.94 172 GLU A CA 1
ATOM 1343 C C . GLU A 1 172 ? -8.994 -13.771 7.028 1.00 83.94 172 GLU A C 1
ATOM 1345 O O . GLU A 1 172 ? -7.885 -13.816 7.554 1.00 83.94 172 GLU A O 1
ATOM 1350 N N . HIS A 1 173 ? -10.000 -13.078 7.568 1.00 83.50 173 HIS A N 1
ATOM 1351 C CA . HIS A 1 173 ? -9.872 -12.317 8.811 1.00 83.50 173 HIS A CA 1
ATOM 1352 C C . HIS A 1 173 ? -11.230 -12.102 9.498 1.00 83.50 173 HIS A C 1
ATOM 1354 O O . HIS A 1 173 ? -12.287 -12.144 8.863 1.00 83.50 173 HIS A O 1
ATOM 1360 N N . ASN A 1 174 ? -11.186 -11.780 10.792 1.00 85.06 174 ASN A N 1
ATOM 1361 C CA . ASN A 1 174 ? -12.339 -11.432 11.633 1.00 85.06 174 ASN A CA 1
ATOM 1362 C C . ASN A 1 174 ? -12.307 -9.980 12.168 1.00 85.06 174 ASN A C 1
ATOM 1364 O O . ASN A 1 174 ? -13.159 -9.621 12.974 1.00 85.06 174 ASN A O 1
ATOM 1368 N N . LEU A 1 175 ? -11.371 -9.147 11.686 1.00 84.31 175 LEU A N 1
ATOM 1369 C CA . LEU A 1 175 ? -11.147 -7.745 12.100 1.00 84.31 175 LEU A CA 1
ATOM 1370 C C . LEU A 1 175 ? -12.394 -6.834 12.140 1.00 84.31 175 LEU A C 1
ATOM 1372 O O . LEU A 1 175 ? -12.412 -5.869 12.889 1.00 84.31 175 LEU A O 1
ATOM 1376 N N . PHE A 1 176 ? -13.436 -7.097 11.347 1.00 84.88 176 PHE A N 1
ATOM 1377 C CA . PHE A 1 176 ? -14.699 -6.358 11.441 1.00 84.88 176 PHE A CA 1
ATOM 1378 C C . PHE A 1 176 ? -15.893 -7.256 11.093 1.00 84.88 176 PHE A C 1
ATOM 1380 O O . PHE A 1 176 ? -15.765 -8.228 10.340 1.00 84.88 176 PHE A O 1
ATOM 1387 N N . LYS A 1 177 ? -17.081 -6.922 11.613 1.00 83.94 177 LYS A N 1
ATOM 1388 C CA . LYS A 1 177 ? -18.322 -7.657 11.315 1.00 83.94 177 LYS A CA 1
ATOM 1389 C C . LYS A 1 177 ? -18.741 -7.447 9.858 1.00 83.94 177 LYS A C 1
ATOM 1391 O O . LYS A 1 177 ? -18.918 -6.315 9.410 1.00 83.94 177 LYS A O 1
ATOM 1396 N N . ARG A 1 178 ? -18.932 -8.543 9.120 1.00 85.00 178 ARG A N 1
ATOM 1397 C CA . ARG A 1 178 ? -19.484 -8.514 7.757 1.00 85.00 178 ARG A CA 1
ATOM 1398 C C . ARG A 1 178 ? -20.898 -7.928 7.787 1.00 85.00 178 ARG A C 1
ATOM 1400 O O . ARG A 1 178 ? -21.699 -8.314 8.630 1.00 85.00 178 ARG A O 1
ATOM 1407 N N . TRP A 1 179 ? -21.196 -7.016 6.864 1.00 83.69 179 TRP A N 1
ATOM 1408 C CA . TRP A 1 179 ? -22.554 -6.507 6.674 1.00 83.69 179 TRP A CA 1
ATOM 1409 C C . TRP A 1 179 ? -23.438 -7.615 6.090 1.00 83.69 179 TRP A C 1
ATOM 1411 O O . TRP A 1 179 ? -23.061 -8.214 5.083 1.00 83.69 179 TRP A O 1
ATOM 1421 N N . GLN A 1 180 ? -24.585 -7.883 6.717 1.00 81.69 180 GLN A N 1
ATOM 1422 C CA . GLN A 1 180 ? -25.527 -8.939 6.311 1.00 81.69 180 GLN A CA 1
ATOM 1423 C C . GLN A 1 180 ? -26.841 -8.391 5.723 1.00 81.69 180 GLN A C 1
ATOM 1425 O O . GLN A 1 180 ? -27.676 -9.174 5.287 1.00 81.69 180 GLN A O 1
ATOM 1430 N N . GLY A 1 181 ? -26.995 -7.064 5.648 1.00 78.50 181 GLY A N 1
ATOM 1431 C CA . GLY A 1 181 ? -28.282 -6.413 5.397 1.00 78.50 181 GLY A CA 1
ATOM 1432 C C . GLY A 1 181 ? -29.010 -6.074 6.698 1.00 78.50 181 GLY A C 1
ATOM 1433 O O . GLY A 1 181 ? -28.536 -6.398 7.786 1.00 78.50 181 GLY A O 1
ATOM 1434 N N . GLU A 1 182 ? -30.149 -5.405 6.564 1.00 73.56 182 GLU A N 1
ATOM 1435 C CA . GLU A 1 182 ? -31.169 -5.346 7.610 1.00 73.56 182 GLU A CA 1
ATOM 1436 C C . GLU A 1 182 ? -32.203 -6.432 7.284 1.00 73.56 182 GLU A C 1
ATOM 1438 O O . GLU A 1 182 ? -32.593 -6.578 6.125 1.00 73.56 182 GLU A O 1
ATOM 1443 N N . GLU A 1 183 ? -32.618 -7.219 8.278 1.00 60.53 183 GLU A N 1
ATOM 1444 C CA . GLU A 1 183 ? -33.824 -8.040 8.145 1.00 60.53 183 GLU A CA 1
ATOM 1445 C C . GLU A 1 183 ? -35.028 -7.091 8.214 1.00 60.53 183 GLU A C 1
ATOM 1447 O O . GLU A 1 183 ? -35.194 -6.383 9.210 1.00 60.53 183 GLU A O 1
ATOM 1452 N N . GLU A 1 184 ? -35.840 -7.039 7.153 1.00 52.59 184 GLU A N 1
ATOM 1453 C CA . GLU A 1 184 ? -37.106 -6.296 7.164 1.00 52.59 184 GLU A CA 1
ATOM 1454 C C . GLU A 1 184 ? -38.028 -6.883 8.252 1.00 52.59 184 GLU A C 1
ATOM 1456 O O . GLU A 1 184 ? -38.274 -8.092 8.268 1.00 52.59 184 GLU A O 1
ATOM 1461 N N . GLN A 1 185 ? -38.508 -6.026 9.165 1.00 43.44 185 GLN A N 1
ATOM 1462 C CA . GLN A 1 185 ? -39.478 -6.354 10.224 1.00 43.44 185 GLN A CA 1
ATOM 1463 C C . GLN A 1 185 ? -40.895 -5.925 9.833 1.00 43.44 185 GLN A C 1
ATOM 1465 O O . GLN A 1 185 ? -41.032 -4.796 9.310 1.00 43.44 185 GLN A O 1
#

pLDDT: mean 83.16, std 18.31, range [30.91, 98.69]

Mean predicted aligned error: 6.72 Å

Secondary structure (DSSP, 8-state):
-EEEEESS-----TT-GGGGSS-SEEEEEEE-HHHHHHHHHHH---HHHHHTTSSEEEETT-TTSGGG-TTS-EEEEEEEEE-HHHHHHHHTT--SSHHHHHHHHHHHTT-EEEEEE--SSPPHHHHHHHHHHHHTT-EE-------TT---SHHHHHHHHHHHHHHHHT----SSPPP--PPP-

Sequence (185 aa):
MTLLSRKRGVEIRVQRTQLLQSKDYEIHLIVSEAGVRNLKIETGYDIDQIGTLADHVYDNRNMAATLASGSFLTEGMVVIPCTIKTLSGIANSYSNNLIVRAADVTLKEKRKLVLVVRETPLHKGHLRLMTMAADMGAHILPPVPSFYHKPETIEDILDQTIGKIFDYLSIEHNLFKRWQGEEEQ